Protein AF-A0A177SIT6-F1 (afdb_monomer)

Nearest PDB structures (foldseek):
  8q9t-assembly1_C  TM=5.763E-01  e=3.607E-05  Saccharomyces cerevisiae
  8bbf-assembly1_B  TM=3.627E-01  e=9.337E-07  Homo sapiens
  8qcb-assembly1_C  TM=4.957E-01  e=8.747E-05  Saccharomyces cerevisiae
  7fik-assembly1_h  TM=4.887E-01  e=5.617E-05  Xenopus laevis
  8bbg-assembly1_B  TM=3.297E-01  e=3.336E-06  Homo sapiens

Radius of gyration: 25.05 Å; Cα contacts (8 Å, |Δi|>4): 631; chains: 1; bounding box: 66×81×70 Å

Sequence (325 aa):
MKRSYIVYTTIFAVVSGLILCVLLVFSKPETLSRIQETFAKIETQSKHQAAVKQVPPKTPSAIPNPEEPLIKNVQHMLYDDSIGSYLVVTDDYRFFEISGTGERINASFQLEEGKLLLAGLDGMTLVDGETVALLTSNQILVTITRKDGVWSEEKREKVQGTTIRDSFHGLGYDTKKKEFYTINHIRALGRVEVTYFAMKEDKIKIDPDASEKKKRALKKKQKPPYLSVIKREKIEAASGMRSDAKKSFESEFRPIGLAERQGRIYTLDSEALYLYSIDRKDKTITGETASPKVYGSKGIFVQDNELFALVVTDKFSSRSFTPID

Solvent-accessible surface area (backbone atoms only — not comparable to full-atom values): 17915 Å² total; per-residue (Å²): 118,73,69,62,52,54,51,51,53,49,52,48,52,52,54,52,50,52,50,46,44,47,66,66,50,58,62,36,69,69,48,40,49,54,49,50,53,49,51,53,33,52,52,44,24,46,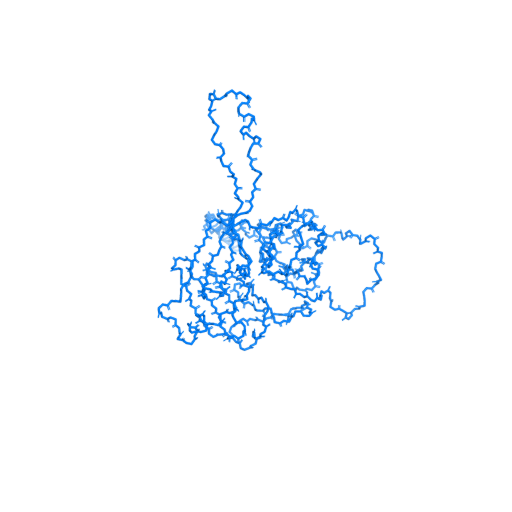58,58,66,48,82,51,81,72,76,73,66,99,56,92,72,76,83,80,66,94,82,63,67,94,42,56,40,47,56,48,66,42,50,43,81,60,43,43,28,32,41,38,28,25,76,86,45,36,40,34,37,25,37,66,81,58,81,44,79,52,41,71,44,70,62,74,96,53,95,71,77,81,52,62,76,29,20,57,31,71,70,49,96,47,32,38,41,36,35,24,67,73,47,31,40,35,37,32,36,52,55,97,65,42,67,43,78,76,48,76,44,62,45,39,92,69,56,96,66,57,38,62,20,14,29,44,61,43,74,90,79,60,32,36,37,27,39,30,46,29,69,97,70,63,42,43,27,46,37,29,32,30,78,42,67,73,84,77,87,70,64,89,85,50,53,69,72,55,50,53,54,52,58,70,68,48,62,75,73,43,45,27,61,76,48,75,43,70,49,42,73,37,92,86,38,48,69,68,50,43,48,40,58,60,75,64,63,54,70,27,22,34,29,77,55,98,91,30,41,34,33,34,22,30,85,81,30,29,40,32,40,36,40,78,87,81,32,26,32,41,52,43,81,33,39,78,82,40,48,74,33,64,31,33,29,44,55,97,92,41,53,32,26,36,54,44,38,70,36,67,49,80,78,17,46,44,75,46,107

Structure (mmCIF, N/CA/C/O backbone):
data_AF-A0A177SIT6-F1
#
_entry.id   AF-A0A177SIT6-F1
#
loop_
_atom_site.group_PDB
_atom_site.id
_atom_site.type_symbol
_atom_site.label_atom_id
_atom_site.label_alt_id
_atom_site.label_comp_id
_atom_site.label_asym_id
_atom_site.label_entity_id
_atom_site.label_seq_id
_atom_site.pdbx_PDB_ins_code
_atom_site.Cartn_x
_atom_site.Cartn_y
_atom_site.Cartn_z
_atom_site.occupancy
_atom_site.B_iso_or_equiv
_atom_site.auth_seq_id
_atom_site.auth_comp_id
_atom_site.auth_asym_id
_atom_site.auth_atom_id
_atom_site.pdbx_PDB_model_num
ATOM 1 N N . MET A 1 1 ? -16.179 58.287 -36.307 1.00 50.91 1 MET A N 1
ATOM 2 C CA . MET A 1 1 ? -17.158 57.175 -36.234 1.00 50.91 1 MET A CA 1
ATOM 3 C C . MET A 1 1 ? -16.564 55.771 -36.436 1.00 50.91 1 MET A C 1
ATOM 5 O O . MET A 1 1 ? -16.968 54.885 -35.701 1.00 50.91 1 MET A O 1
ATOM 9 N N . LYS A 1 2 ? -15.595 55.525 -37.339 1.00 52.19 2 LYS A N 1
ATOM 10 C CA . LYS A 1 2 ? -15.086 54.154 -37.610 1.00 52.19 2 LYS A CA 1
ATOM 11 C C . LYS A 1 2 ? -14.257 53.491 -36.485 1.00 52.19 2 LYS A C 1
ATOM 13 O O . LYS A 1 2 ? -14.382 52.291 -36.288 1.00 52.19 2 LYS A O 1
ATOM 18 N N . ARG A 1 3 ? -13.442 54.239 -35.726 1.00 47.53 3 ARG A N 1
ATOM 19 C CA . ARG A 1 3 ? -12.586 53.662 -34.658 1.00 47.53 3 ARG A CA 1
ATOM 20 C C . ARG A 1 3 ? -13.369 53.193 -33.428 1.00 47.53 3 ARG A C 1
ATOM 22 O O . ARG A 1 3 ? -13.090 52.120 -32.915 1.00 47.53 3 ARG A O 1
ATOM 29 N N . SER A 1 4 ? -14.369 53.955 -32.989 1.00 53.31 4 SER A N 1
ATOM 30 C CA . SER A 1 4 ? -15.181 53.598 -31.819 1.00 53.31 4 SER A CA 1
ATOM 31 C C . SER A 1 4 ? -16.018 52.341 -32.069 1.00 53.31 4 SER A C 1
ATOM 33 O O . SER A 1 4 ? -16.100 51.489 -31.197 1.00 53.31 4 SER A O 1
ATOM 35 N N . TYR A 1 5 ? -16.568 52.180 -33.277 1.00 61.28 5 TYR A N 1
ATOM 36 C CA . TYR A 1 5 ? -17.368 51.005 -33.636 1.00 61.28 5 TYR A CA 1
ATOM 37 C C . TYR A 1 5 ? -16.550 49.705 -33.583 1.00 61.28 5 TYR A C 1
ATOM 39 O O . TYR A 1 5 ? -17.001 48.738 -32.985 1.00 61.28 5 TYR A O 1
ATOM 47 N N . ILE A 1 6 ? -15.315 49.720 -34.104 1.00 58.44 6 ILE A N 1
ATOM 48 C CA . ILE A 1 6 ? -14.399 48.565 -34.064 1.00 58.44 6 ILE A CA 1
ATOM 49 C C . ILE A 1 6 ? -14.052 48.186 -32.618 1.00 58.44 6 ILE A C 1
ATOM 51 O O . ILE A 1 6 ? -14.038 47.005 -32.275 1.00 58.44 6 ILE A O 1
ATOM 55 N N . VAL A 1 7 ? -13.809 49.170 -31.748 1.00 58.59 7 VAL A N 1
ATOM 56 C CA . VAL A 1 7 ? -13.521 48.918 -30.327 1.00 58.59 7 VAL A CA 1
ATOM 57 C C . VAL A 1 7 ? -14.734 48.299 -29.626 1.00 58.59 7 VAL A C 1
ATOM 59 O O . VAL A 1 7 ? -14.587 47.288 -28.946 1.00 58.59 7 VAL A O 1
ATOM 62 N N . TYR A 1 8 ? -15.940 48.828 -29.854 1.00 64.62 8 TYR A N 1
ATOM 63 C CA . TYR A 1 8 ? -17.168 48.279 -29.271 1.00 64.62 8 TYR A CA 1
ATOM 64 C C . TYR A 1 8 ? -17.483 46.863 -29.763 1.00 64.62 8 TYR A C 1
ATOM 66 O O . TYR A 1 8 ? -17.809 46.005 -28.946 1.00 64.62 8 TYR A O 1
ATOM 74 N N . THR A 1 9 ? -17.339 46.575 -31.059 1.00 67.25 9 THR A N 1
ATOM 75 C CA . THR A 1 9 ? -17.579 45.222 -31.589 1.00 67.25 9 THR A CA 1
ATOM 76 C C . THR A 1 9 ? -16.544 44.216 -31.094 1.00 67.25 9 THR A C 1
ATOM 78 O O . THR A 1 9 ? -16.892 43.069 -30.831 1.00 67.25 9 THR A O 1
ATOM 81 N N . THR A 1 10 ? -15.289 44.638 -30.908 1.00 66.12 10 THR A N 1
ATOM 82 C CA . THR A 1 10 ? -14.228 43.766 -30.380 1.00 66.12 10 THR A CA 1
ATOM 83 C C . THR A 1 10 ? -14.451 43.472 -28.897 1.00 66.12 10 THR A C 1
ATOM 85 O O . THR A 1 10 ? -14.392 42.316 -28.490 1.00 66.12 10 THR A O 1
ATOM 88 N N . ILE A 1 11 ? -14.789 44.487 -28.093 1.00 69.81 11 ILE A N 1
ATOM 89 C CA . ILE A 1 11 ? -15.135 44.304 -26.675 1.00 69.81 11 ILE A CA 1
ATOM 90 C C . ILE A 1 11 ? -16.371 43.412 -26.542 1.00 69.81 11 ILE A C 1
ATOM 92 O O . ILE A 1 11 ? -16.360 42.475 -25.749 1.00 69.81 11 ILE A O 1
ATOM 96 N N . PHE A 1 12 ? -17.411 43.648 -27.345 1.00 75.81 12 PHE A N 1
ATOM 97 C CA . PHE A 1 12 ? -18.613 42.823 -27.317 1.00 75.81 12 PHE A CA 1
ATOM 98 C C . PHE A 1 12 ? -18.307 41.368 -27.684 1.00 75.81 12 PHE A C 1
ATOM 100 O O . PHE A 1 12 ? -18.749 40.472 -26.974 1.00 75.81 12 PHE A O 1
ATOM 107 N N . ALA A 1 13 ? -17.508 41.109 -28.723 1.00 73.19 13 ALA A N 1
ATOM 108 C CA . ALA A 1 13 ? -17.119 39.751 -29.103 1.00 73.19 13 ALA A CA 1
ATOM 109 C C . ALA A 1 13 ? -16.313 39.040 -28.002 1.00 73.19 13 ALA A C 1
ATOM 111 O O . ALA A 1 13 ? -16.583 37.877 -27.706 1.00 73.19 13 ALA A O 1
ATOM 112 N N . VAL A 1 14 ? -15.379 39.740 -27.348 1.00 74.25 14 VAL A N 1
ATOM 113 C CA . VAL A 1 14 ? -14.593 39.188 -26.232 1.00 74.25 14 VAL A CA 1
ATOM 114 C C . VAL A 1 14 ? -15.486 38.880 -25.033 1.00 74.25 14 VAL A C 1
ATOM 116 O O . VAL A 1 14 ? -15.433 37.771 -24.511 1.00 74.25 14 VAL A O 1
ATOM 119 N N . VAL A 1 15 ? -16.344 39.817 -24.622 1.00 75.56 15 VAL A N 1
ATOM 120 C CA . VAL A 1 15 ? -17.254 39.633 -23.480 1.00 75.56 15 VAL A CA 1
ATOM 121 C C . VAL A 1 15 ? -18.265 38.521 -23.762 1.00 75.56 15 VAL A C 1
ATOM 123 O O . VAL A 1 15 ? -18.466 37.651 -22.919 1.00 75.56 15 VAL A O 1
ATOM 126 N N . SER A 1 16 ? -18.842 38.488 -24.965 1.00 73.19 16 SER A N 1
ATOM 127 C CA . SER A 1 16 ? -19.762 37.426 -25.395 1.00 73.19 16 SER A CA 1
ATOM 128 C C . SER A 1 16 ? -19.074 36.064 -25.409 1.00 73.19 16 SER A C 1
ATOM 130 O O . SER A 1 16 ? -19.641 35.089 -24.926 1.00 73.19 16 SER A O 1
ATOM 132 N N . GLY A 1 17 ? -17.839 35.999 -25.918 1.00 72.25 17 GLY A N 1
ATOM 133 C CA . GLY A 1 17 ? -17.028 34.784 -25.932 1.00 72.25 17 GLY A CA 1
ATOM 134 C C . GLY A 1 17 ? -16.691 34.288 -24.526 1.00 72.25 17 GLY A C 1
ATOM 135 O O . GLY A 1 17 ? -16.786 33.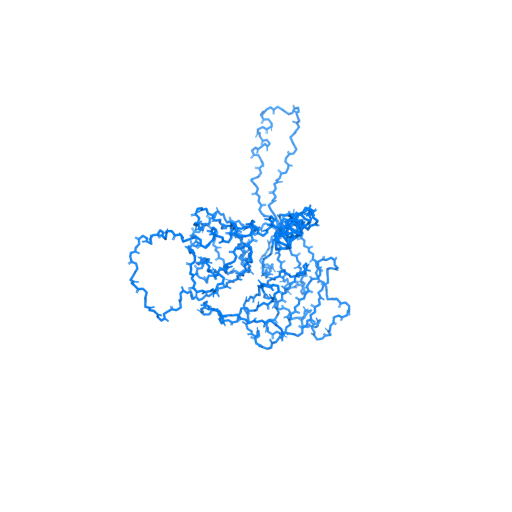093 -24.264 1.00 72.25 17 GLY A O 1
ATOM 136 N N . LEU A 1 18 ? -16.376 35.193 -23.596 1.00 76.25 18 LEU A N 1
ATOM 137 C CA . LEU A 1 18 ? -16.116 34.867 -22.190 1.00 76.25 18 LEU A CA 1
ATOM 138 C C . LEU A 1 18 ? -17.372 34.335 -21.493 1.00 76.25 18 LEU A C 1
ATOM 140 O O . LEU A 1 18 ? -17.315 33.299 -20.832 1.00 76.25 18 LEU A O 1
ATOM 144 N N . ILE A 1 19 ? -18.516 34.992 -21.701 1.00 74.44 19 ILE A N 1
ATOM 145 C CA . ILE A 1 19 ? -19.813 34.549 -21.177 1.00 74.44 19 ILE A CA 1
ATOM 146 C C . ILE A 1 19 ? -20.184 33.177 -21.751 1.00 74.44 19 ILE A C 1
ATOM 148 O O . ILE A 1 19 ? -20.579 32.293 -20.997 1.00 74.44 19 ILE A O 1
ATOM 152 N N . LEU A 1 20 ? -20.004 32.957 -23.057 1.00 73.50 20 LEU A N 1
ATOM 153 C CA . LEU A 1 20 ? -20.247 31.662 -23.700 1.00 73.50 20 LEU A CA 1
ATOM 154 C C . LEU A 1 20 ? -19.297 30.575 -23.186 1.00 73.50 20 LEU A C 1
ATOM 156 O O . LEU A 1 20 ? -19.748 29.464 -22.935 1.00 73.50 20 LEU A O 1
ATOM 160 N N . CYS A 1 21 ? -18.018 30.876 -22.955 1.00 72.44 21 CYS A N 1
ATOM 161 C CA . CYS A 1 21 ? -17.088 29.939 -22.319 1.00 72.44 21 CYS A CA 1
ATOM 162 C C . CYS A 1 21 ? -17.553 29.553 -20.909 1.00 72.44 21 CYS A C 1
ATOM 164 O O . CYS A 1 21 ? -17.596 28.369 -20.577 1.00 72.44 21 CYS A O 1
ATOM 166 N N . VAL A 1 22 ? -17.963 30.523 -20.087 1.00 72.06 22 VAL A N 1
ATOM 167 C CA . VAL A 1 22 ? -18.496 30.250 -18.743 1.00 72.06 22 VAL A CA 1
ATOM 168 C C . VAL A 1 22 ? -19.778 29.412 -18.818 1.00 72.06 22 VAL A C 1
ATOM 170 O O . VAL A 1 22 ? -19.892 28.394 -18.138 1.00 72.06 22 VAL A O 1
ATOM 173 N N . LEU A 1 23 ? -20.714 29.782 -19.694 1.00 68.12 23 LEU A N 1
ATOM 174 C CA . LEU A 1 23 ? -22.022 29.137 -19.816 1.00 68.12 23 LEU A CA 1
ATOM 175 C C . LEU A 1 23 ? -22.015 27.797 -20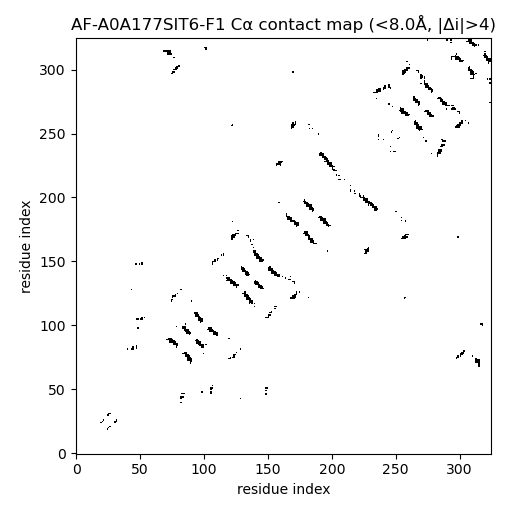.554 1.00 68.12 23 LEU A C 1
ATOM 177 O O . LEU A 1 23 ? -22.954 27.032 -20.356 1.00 68.12 23 LEU A O 1
ATOM 181 N N . LEU A 1 24 ? -21.030 27.499 -21.403 1.00 70.88 24 LEU A N 1
ATOM 182 C CA . LEU A 1 24 ? -20.998 26.262 -22.199 1.00 70.88 24 LEU A CA 1
ATOM 183 C C . LEU A 1 24 ? -19.899 25.289 -21.775 1.00 70.88 24 LEU A C 1
ATOM 185 O O . LEU A 1 24 ? -20.028 24.089 -22.019 1.00 70.88 24 LEU A O 1
ATOM 189 N N . VAL A 1 25 ? -18.814 25.777 -21.172 1.00 68.19 25 VAL A N 1
ATOM 190 C CA . VAL A 1 25 ? -17.671 24.943 -20.775 1.00 68.19 25 VAL A CA 1
ATOM 191 C C . VAL A 1 25 ? -17.653 24.762 -19.264 1.00 68.19 25 VAL A C 1
ATOM 193 O O . VAL A 1 25 ? -17.649 23.624 -18.794 1.00 68.19 25 VAL A O 1
ATOM 196 N N . PHE A 1 26 ? -17.710 25.860 -18.509 1.00 67.00 26 PHE A N 1
ATOM 197 C CA . PHE A 1 26 ? -17.616 25.843 -17.045 1.00 67.00 26 PHE A CA 1
ATOM 198 C C . PHE A 1 26 ? -18.935 25.530 -16.332 1.00 67.00 26 PHE A C 1
ATOM 200 O O . PHE A 1 26 ? -18.914 25.244 -15.146 1.00 67.00 26 PHE A O 1
ATOM 207 N N . SER A 1 27 ? -20.071 25.546 -17.028 1.00 71.12 27 SER A N 1
ATOM 208 C CA . SER A 1 27 ? -21.374 25.132 -16.486 1.00 71.12 27 SER A CA 1
ATOM 209 C C . SER A 1 27 ? -21.613 23.621 -16.565 1.00 71.12 27 SER A C 1
ATOM 211 O O . SER A 1 27 ? -22.530 23.104 -15.924 1.00 71.12 27 SER A O 1
ATOM 213 N N . LYS A 1 28 ? -20.816 22.900 -17.370 1.00 81.50 28 LYS A N 1
ATOM 214 C CA . LYS A 1 28 ? -20.956 21.451 -17.518 1.00 81.50 28 LYS A CA 1
ATOM 215 C C . LYS A 1 28 ? -20.659 20.787 -16.168 1.00 81.50 28 LYS A C 1
ATOM 217 O O . LYS A 1 28 ? -19.586 21.041 -15.617 1.00 81.50 28 LYS A O 1
ATOM 222 N N . PRO A 1 29 ? -21.543 19.905 -15.663 1.00 79.94 29 PRO A N 1
ATOM 223 C CA . PRO A 1 29 ? -21.356 19.248 -14.368 1.00 79.94 29 PRO A CA 1
ATOM 224 C C . PRO A 1 29 ? -20.004 18.535 -14.241 1.00 79.94 29 PRO A C 1
ATOM 226 O O . PRO A 1 29 ? -19.352 18.615 -13.206 1.00 79.94 29 PRO A O 1
ATOM 229 N N . GLU A 1 30 ? -19.542 17.903 -15.321 1.00 80.25 30 GLU A N 1
ATOM 230 C CA . GLU A 1 30 ? -18.242 17.226 -15.373 1.00 80.25 30 GLU A CA 1
ATOM 231 C C . GLU A 1 30 ? -17.063 18.200 -15.245 1.00 80.25 30 GLU A C 1
ATOM 233 O O . GLU A 1 30 ? -16.112 17.928 -14.514 1.00 80.25 30 GLU A O 1
ATOM 238 N N . THR A 1 31 ? -17.123 19.351 -15.922 1.00 74.25 31 THR A N 1
ATOM 239 C CA . THR A 1 31 ? -16.089 20.390 -15.817 1.00 74.25 31 THR A CA 1
ATOM 240 C C . THR A 1 31 ? -16.041 20.965 -14.407 1.00 74.25 31 THR A C 1
ATOM 242 O O . THR A 1 31 ? -14.958 21.139 -13.855 1.00 74.25 31 THR A O 1
ATOM 245 N N . LEU A 1 32 ? -17.207 21.220 -13.804 1.00 77.31 32 LEU A N 1
ATOM 246 C CA . LEU A 1 32 ? -17.306 21.700 -12.425 1.00 77.31 32 LEU A CA 1
ATOM 247 C C . LEU A 1 32 ? -16.722 20.695 -11.433 1.00 77.31 32 LEU A C 1
ATOM 249 O O . LEU A 1 32 ? -15.931 21.098 -10.585 1.00 77.31 32 LEU A O 1
ATOM 253 N N . SER A 1 33 ? -17.048 19.405 -11.577 1.00 77.75 33 SER A N 1
ATOM 254 C CA . SER A 1 33 ? -16.483 18.336 -10.741 1.00 77.75 33 SER A CA 1
ATOM 255 C C . SER A 1 33 ? -14.958 18.328 -10.817 1.00 77.75 33 SER A C 1
ATOM 257 O O . SER A 1 33 ? -14.289 18.386 -9.791 1.00 77.75 33 SER A O 1
ATOM 259 N N . ARG A 1 34 ? -14.391 18.370 -12.031 1.00 78.12 34 ARG A N 1
ATOM 260 C CA . ARG A 1 34 ? -12.931 18.393 -12.230 1.00 78.12 34 ARG A CA 1
ATOM 261 C C . ARG A 1 34 ? -12.268 19.620 -11.609 1.00 78.12 34 ARG A C 1
ATOM 263 O O . ARG A 1 34 ? -11.179 19.518 -11.050 1.00 78.12 34 ARG A O 1
ATOM 270 N N . ILE A 1 35 ? -12.903 20.786 -11.706 1.00 78.88 35 ILE A N 1
ATOM 271 C CA . ILE A 1 35 ? -12.390 22.019 -11.099 1.00 78.88 35 ILE A CA 1
ATOM 272 C C . ILE A 1 35 ? -12.424 21.921 -9.573 1.00 78.88 35 ILE A C 1
ATOM 274 O O . ILE A 1 35 ? -11.435 22.257 -8.9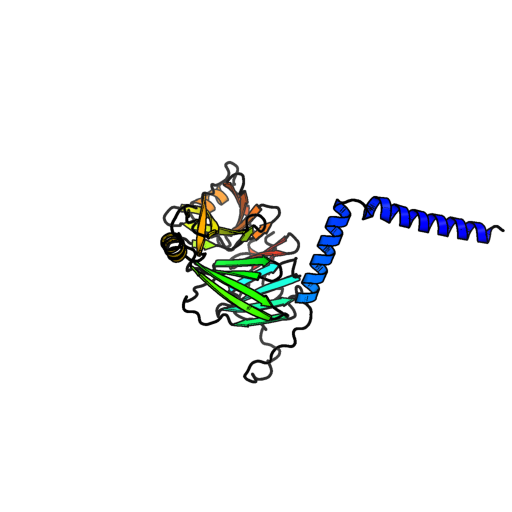28 1.00 78.88 35 ILE A O 1
ATOM 278 N N . GLN A 1 36 ? -13.522 21.430 -8.996 1.00 80.38 36 GLN A N 1
ATOM 279 C CA . GLN A 1 36 ? -13.641 21.218 -7.552 1.00 80.38 36 GLN A CA 1
ATOM 280 C C . GLN A 1 36 ? -12.598 20.221 -7.039 1.00 80.38 36 GLN A C 1
ATOM 282 O O . GLN A 1 36 ? -11.920 20.509 -6.057 1.00 80.38 36 GLN A O 1
ATOM 287 N N . GLU A 1 37 ? -12.409 19.100 -7.737 1.00 80.44 37 GLU A N 1
ATOM 288 C CA . GLU A 1 37 ? -11.355 18.121 -7.446 1.00 80.44 37 GLU A CA 1
ATOM 289 C C . GLU A 1 37 ? -9.961 18.758 -7.509 1.00 80.44 37 GLU A C 1
ATOM 291 O O . GLU A 1 37 ? -9.133 18.536 -6.626 1.00 80.44 37 GLU A O 1
ATOM 296 N N . THR A 1 38 ? -9.711 19.605 -8.511 1.00 81.12 38 THR A N 1
ATOM 297 C CA . THR A 1 38 ? -8.434 20.316 -8.660 1.00 81.12 38 THR A CA 1
ATOM 298 C C . THR A 1 38 ? -8.195 21.290 -7.506 1.00 81.12 38 THR A C 1
ATOM 300 O O . THR A 1 38 ? -7.104 21.305 -6.943 1.00 81.12 38 THR A O 1
ATOM 303 N N . PHE A 1 39 ? -9.195 22.083 -7.109 1.00 81.38 39 PHE A N 1
ATOM 304 C CA . PHE A 1 39 ? -9.060 22.998 -5.971 1.00 81.38 39 PHE A CA 1
ATOM 305 C C . PHE A 1 39 ? -8.892 22.258 -4.645 1.00 81.38 39 PHE A C 1
ATOM 307 O O . PHE A 1 39 ? -8.043 22.655 -3.851 1.00 81.38 39 PHE A O 1
ATOM 314 N N . ALA A 1 40 ? -9.627 21.164 -4.427 1.00 79.19 40 ALA A N 1
ATOM 315 C CA . ALA A 1 40 ? -9.445 20.315 -3.253 1.00 79.19 40 ALA A CA 1
ATOM 316 C C . ALA A 1 40 ? -8.019 19.745 -3.202 1.00 79.19 40 ALA A C 1
ATOM 318 O O . ALA A 1 40 ? -7.376 19.779 -2.155 1.00 79.19 40 ALA A O 1
ATOM 319 N N . LYS A 1 41 ? -7.483 19.302 -4.348 1.00 81.31 41 LYS A N 1
ATOM 320 C CA . LYS A 1 41 ? -6.088 18.861 -4.472 1.00 81.31 41 LYS A CA 1
ATOM 321 C C . LYS A 1 41 ? -5.106 19.987 -4.133 1.00 81.31 41 LYS A C 1
ATOM 323 O O . LYS A 1 41 ? -4.207 19.774 -3.329 1.00 81.31 41 LYS A O 1
ATOM 328 N N . ILE A 1 42 ? -5.290 21.187 -4.689 1.00 78.44 42 ILE A N 1
ATOM 329 C CA . ILE A 1 42 ? -4.431 22.352 -4.404 1.00 78.44 42 ILE A CA 1
ATOM 330 C C . ILE A 1 42 ? -4.468 22.712 -2.917 1.00 78.44 42 ILE A C 1
ATOM 332 O O . ILE A 1 42 ? -3.424 23.001 -2.334 1.00 78.44 42 ILE A O 1
ATOM 336 N N . GLU A 1 43 ? -5.646 22.702 -2.294 1.00 82.06 43 GLU A N 1
ATOM 337 C CA . GLU A 1 43 ? -5.799 23.005 -0.872 1.00 82.06 43 GLU A CA 1
ATOM 338 C C . GLU A 1 43 ? -5.051 21.983 -0.010 1.00 82.06 43 GLU A C 1
ATOM 340 O O . GLU A 1 43 ? -4.272 22.370 0.865 1.00 82.06 43 GLU A O 1
ATOM 345 N N . THR A 1 44 ? -5.230 20.690 -0.290 1.00 80.88 44 THR A N 1
ATOM 346 C CA . THR A 1 44 ? -4.509 19.607 0.387 1.00 80.88 44 THR A CA 1
ATOM 347 C C . THR A 1 44 ? -3.003 19.771 0.207 1.00 80.88 44 THR A C 1
ATOM 349 O O . THR A 1 44 ? -2.286 19.924 1.191 1.00 80.88 44 THR A O 1
ATOM 352 N N . GLN A 1 45 ? -2.504 19.868 -1.026 1.00 84.06 45 GLN A N 1
ATOM 353 C CA . GLN A 1 45 ? -1.074 20.068 -1.281 1.00 84.06 45 GLN A CA 1
ATOM 354 C C . GLN A 1 45 ? -0.529 21.316 -0.572 1.00 84.06 45 GLN A C 1
ATOM 356 O O . GLN A 1 45 ? 0.549 21.276 0.018 1.00 84.06 45 GLN A O 1
ATOM 361 N N . SER A 1 46 ? -1.293 22.411 -0.543 1.00 79.50 46 SER A N 1
ATOM 362 C CA . SER A 1 46 ? -0.902 23.636 0.160 1.00 79.50 46 SER A CA 1
ATOM 363 C C . SER A 1 46 ? -0.757 23.412 1.665 1.00 79.50 46 SER A C 1
ATOM 365 O O . SER A 1 46 ? 0.210 23.889 2.255 1.00 79.50 46 SER A O 1
ATOM 367 N N . LYS A 1 47 ? -1.657 22.648 2.300 1.00 81.75 47 LYS A N 1
ATOM 368 C CA . LYS A 1 47 ? -1.547 22.282 3.726 1.00 81.75 47 LYS A CA 1
ATOM 369 C C . LYS A 1 47 ? -0.304 21.445 4.014 1.00 81.75 47 LYS A C 1
ATOM 371 O O . LYS A 1 47 ? 0.279 21.590 5.087 1.00 81.75 47 LYS A O 1
ATOM 376 N N . HIS A 1 48 ? 0.084 20.578 3.085 1.00 81.69 48 HIS A N 1
ATOM 377 C CA . HIS A 1 48 ? 1.263 19.713 3.181 1.00 81.69 48 HIS A CA 1
ATOM 378 C C . HIS A 1 48 ? 2.575 20.463 2.924 1.00 81.69 48 HIS A C 1
ATOM 380 O O . HIS A 1 48 ? 3.598 20.188 3.549 1.00 81.69 48 HIS A O 1
ATOM 386 N N . GLN A 1 49 ? 2.533 21.472 2.057 1.00 71.38 49 GLN A N 1
ATOM 387 C CA . GLN A 1 49 ? 3.681 22.313 1.736 1.00 71.38 49 GLN A CA 1
ATOM 388 C C . GLN A 1 49 ? 3.862 23.501 2.685 1.00 71.38 49 GLN A C 1
ATOM 390 O O . GLN A 1 49 ? 4.968 24.058 2.729 1.00 71.38 49 GLN A O 1
ATOM 395 N N . ALA A 1 50 ? 2.816 23.894 3.421 1.00 63.09 50 ALA A N 1
ATOM 396 C CA . ALA A 1 50 ? 2.880 24.953 4.416 1.00 63.09 50 ALA A CA 1
ATOM 397 C C . ALA A 1 50 ? 3.950 24.603 5.451 1.00 63.09 50 ALA A C 1
ATOM 399 O O . ALA A 1 50 ? 3.923 23.527 6.046 1.00 63.09 50 ALA A O 1
ATOM 400 N N . ALA A 1 51 ? 4.916 25.504 5.634 1.00 50.59 51 ALA A N 1
ATOM 401 C CA . ALA A 1 51 ? 6.030 25.280 6.539 1.00 50.59 51 ALA A CA 1
ATOM 402 C C . ALA A 1 51 ? 5.502 25.001 7.952 1.00 50.59 51 ALA A C 1
ATOM 404 O O . ALA A 1 51 ? 4.984 25.894 8.627 1.00 50.59 51 ALA A O 1
ATOM 405 N N . VAL A 1 52 ? 5.648 23.758 8.405 1.00 49.84 52 VAL A N 1
ATOM 406 C CA . VAL A 1 52 ? 5.455 23.423 9.809 1.00 49.84 52 VAL A CA 1
ATOM 407 C C . VAL A 1 52 ? 6.534 24.185 10.570 1.00 49.84 52 VAL A C 1
ATOM 409 O O . VAL A 1 52 ? 7.725 24.055 10.274 1.00 49.84 52 VAL A O 1
ATOM 412 N N . LYS A 1 53 ? 6.130 25.000 11.551 1.00 45.25 53 LYS A N 1
ATOM 413 C CA . LYS A 1 53 ? 7.038 25.428 12.619 1.00 45.25 53 LYS A CA 1
ATOM 414 C C . LYS A 1 53 ? 7.523 24.143 13.273 1.00 45.25 53 LYS A C 1
ATOM 416 O O . LYS A 1 53 ? 6.792 23.570 14.076 1.00 45.25 53 LYS A O 1
ATOM 421 N N . GLN A 1 54 ? 8.688 23.649 12.859 1.00 44.09 54 GLN A N 1
ATOM 422 C CA . GLN A 1 54 ? 9.285 22.454 13.436 1.00 44.09 54 GLN A CA 1
ATOM 423 C C . GLN A 1 54 ? 9.256 22.627 14.952 1.00 44.09 54 GLN A C 1
ATOM 425 O O . GLN A 1 54 ? 9.809 23.597 15.472 1.00 44.09 54 GLN A O 1
ATOM 430 N N . VAL A 1 55 ? 8.558 21.737 15.661 1.00 43.22 55 VAL A N 1
ATOM 431 C CA . VAL A 1 55 ? 8.730 21.648 17.108 1.00 43.22 55 VAL A CA 1
ATOM 432 C C . VAL A 1 55 ? 10.179 21.208 17.276 1.00 43.22 55 VAL A C 1
ATOM 434 O O . VAL A 1 55 ? 10.517 20.120 16.802 1.00 43.22 55 VAL A O 1
ATOM 437 N N . PRO A 1 56 ? 11.062 22.054 17.836 1.00 37.31 56 PRO A N 1
ATOM 438 C CA . PRO A 1 56 ? 12.461 21.697 17.933 1.00 37.31 56 PRO A CA 1
ATOM 439 C C . PRO A 1 56 ? 12.567 20.391 18.728 1.00 37.31 56 PRO A C 1
ATOM 441 O O . PRO A 1 56 ? 11.811 20.201 19.692 1.00 37.31 56 PRO A O 1
ATOM 444 N N . PRO A 1 57 ? 13.467 19.474 18.338 1.00 40.06 57 PRO A N 1
ATOM 445 C CA . PRO A 1 57 ? 13.723 18.289 19.138 1.00 40.06 57 PRO A CA 1
ATOM 446 C C . PRO A 1 57 ? 14.018 18.724 20.579 1.00 40.06 57 PRO A C 1
ATOM 448 O O . PRO A 1 57 ? 14.693 19.728 20.809 1.00 40.06 57 PRO A O 1
ATOM 451 N N . LYS A 1 58 ? 13.529 17.969 21.572 1.00 41.19 58 LYS A N 1
ATOM 452 C CA . LYS A 1 58 ? 13.750 18.248 23.010 1.00 41.19 58 LYS A CA 1
ATOM 453 C C . LYS A 1 58 ? 15.231 18.191 23.431 1.00 41.19 58 LYS A C 1
ATOM 455 O O . LYS A 1 58 ? 15.544 18.330 24.608 1.00 41.19 58 LYS A O 1
ATOM 460 N N . THR A 1 59 ? 16.144 17.998 22.487 1.00 37.53 59 THR A N 1
ATOM 461 C CA . THR A 1 59 ? 17.586 17.947 22.689 1.00 37.53 59 THR A CA 1
ATOM 462 C C . THR A 1 59 ? 18.246 18.664 21.510 1.00 37.53 59 THR A C 1
ATOM 464 O O . THR A 1 59 ? 17.918 18.341 20.366 1.00 37.53 59 THR A O 1
ATOM 467 N N . PRO A 1 60 ? 19.153 19.633 21.737 1.00 36.84 60 PRO A N 1
ATOM 468 C CA . PRO A 1 60 ? 19.883 20.259 20.646 1.00 36.84 60 PRO A CA 1
ATOM 469 C C . PRO A 1 60 ? 20.836 19.217 20.057 1.00 36.84 60 PRO A C 1
ATOM 471 O O . PRO A 1 60 ? 21.867 18.903 20.647 1.00 36.84 60 PRO A O 1
ATOM 474 N N . SER A 1 61 ? 20.463 18.632 18.919 1.00 39.66 61 SER A N 1
ATOM 475 C CA . SER A 1 61 ? 21.400 17.842 18.127 1.00 39.66 61 SER A CA 1
ATOM 476 C C . SER A 1 61 ? 22.282 18.802 17.336 1.00 39.66 61 SER A C 1
ATOM 478 O O . SER A 1 61 ? 21.803 19.818 16.827 1.00 39.66 61 SER A O 1
ATOM 480 N N . ALA A 1 62 ? 23.580 18.510 17.314 1.00 40.69 62 ALA A N 1
ATOM 481 C CA . ALA A 1 62 ? 24.594 19.299 16.637 1.00 40.69 62 ALA A CA 1
ATOM 482 C C . ALA A 1 62 ? 24.214 19.566 15.170 1.00 40.69 62 ALA A C 1
ATOM 484 O O . ALA A 1 62 ? 23.545 18.762 14.524 1.00 40.69 62 ALA A O 1
ATOM 485 N N . ILE A 1 63 ? 24.646 20.725 14.675 1.00 39.84 63 ILE A N 1
ATOM 486 C CA . ILE A 1 63 ? 24.442 21.211 13.307 1.00 39.84 63 ILE A CA 1
ATOM 487 C C . ILE A 1 63 ? 24.724 20.070 12.306 1.00 39.84 63 ILE A C 1
ATOM 489 O O . ILE A 1 63 ? 25.820 19.505 12.365 1.00 39.84 63 ILE A O 1
ATOM 493 N N . PRO A 1 64 ? 23.792 19.714 11.399 1.00 42.47 64 PRO A N 1
ATOM 494 C CA . PRO A 1 64 ? 24.035 18.650 10.435 1.00 42.47 64 PRO A CA 1
ATOM 495 C C . PRO A 1 64 ? 25.181 19.032 9.496 1.00 42.47 64 PRO A C 1
ATOM 497 O O . PRO A 1 64 ? 25.189 20.114 8.908 1.00 42.47 64 PRO A O 1
ATOM 500 N N . ASN A 1 65 ? 26.140 18.123 9.354 1.00 38.91 65 ASN A N 1
ATOM 501 C CA . ASN A 1 65 ? 27.190 18.178 8.346 1.00 38.91 65 ASN A CA 1
ATOM 502 C C . ASN A 1 65 ? 26.536 18.123 6.940 1.00 38.91 65 ASN A C 1
ATOM 504 O O . ASN A 1 65 ? 25.742 17.210 6.702 1.00 38.91 65 ASN A O 1
ATOM 508 N N . PRO A 1 66 ? 26.822 19.052 6.006 1.00 46.25 66 PRO A N 1
ATOM 509 C CA . PRO A 1 66 ? 26.097 19.185 4.731 1.00 46.25 66 PRO A CA 1
ATOM 510 C C . PRO A 1 66 ? 26.300 18.047 3.706 1.00 46.25 66 PRO A C 1
ATOM 512 O O . PRO A 1 66 ? 25.754 18.126 2.609 1.00 46.25 66 PRO A O 1
ATOM 515 N N . GLU A 1 67 ? 27.044 16.987 4.037 1.00 48.12 67 GLU A N 1
ATOM 516 C CA . GLU A 1 67 ? 27.319 15.850 3.139 1.00 48.12 67 GLU A CA 1
ATOM 517 C C . GLU A 1 67 ? 26.579 14.550 3.507 1.00 48.12 67 GLU A C 1
ATOM 519 O O . GLU A 1 67 ? 26.625 13.580 2.746 1.00 48.12 67 GLU A O 1
ATOM 524 N N . GLU A 1 68 ? 25.869 14.491 4.639 1.00 47.25 68 GLU A N 1
ATOM 525 C CA . GLU A 1 68 ? 25.107 13.290 4.994 1.00 47.25 68 GLU A CA 1
ATOM 526 C C . GLU A 1 68 ? 23.714 13.282 4.349 1.00 47.25 68 GLU A C 1
ATOM 528 O O . GLU A 1 68 ? 23.002 14.287 4.405 1.00 47.25 68 GLU A O 1
ATOM 533 N N . PRO A 1 69 ? 23.272 12.151 3.759 1.00 56.03 69 PRO A N 1
ATOM 534 C CA . PRO A 1 69 ? 21.914 12.056 3.247 1.00 56.03 69 PRO A CA 1
ATOM 535 C C . PRO A 1 69 ? 20.916 12.263 4.388 1.00 56.03 69 PRO A C 1
ATOM 537 O O . PRO A 1 69 ? 21.008 11.612 5.429 1.00 56.03 69 PRO A O 1
ATOM 540 N N . LEU A 1 70 ? 19.946 13.150 4.151 1.00 68.25 70 LEU A N 1
ATOM 541 C CA . LEU A 1 70 ? 18.900 13.542 5.103 1.00 68.25 70 LEU A CA 1
ATOM 542 C C . LEU A 1 70 ? 18.113 12.346 5.664 1.00 68.25 70 LEU A C 1
ATOM 544 O O . LEU A 1 70 ? 17.601 12.417 6.779 1.00 68.25 70 LEU A O 1
ATOM 548 N N . ILE A 1 71 ? 18.013 11.257 4.895 1.00 83.06 71 ILE A N 1
ATOM 549 C CA . ILE A 1 71 ? 17.310 10.026 5.264 1.00 83.06 71 ILE A CA 1
ATOM 550 C C . ILE A 1 71 ? 18.141 8.837 4.784 1.00 83.06 71 ILE A C 1
ATOM 552 O O . ILE A 1 71 ? 18.496 8.757 3.603 1.00 83.06 71 ILE A O 1
ATOM 556 N N . LYS A 1 72 ? 18.433 7.918 5.706 1.00 85.88 72 LYS A N 1
ATOM 557 C CA . LYS A 1 72 ? 19.208 6.690 5.488 1.00 85.88 72 LYS A CA 1
ATOM 558 C C . LYS A 1 72 ? 18.313 5.469 5.692 1.00 85.88 72 LYS A C 1
ATOM 560 O O . LYS A 1 72 ? 17.319 5.569 6.401 1.00 85.88 72 LYS A O 1
ATOM 565 N N . ASN A 1 73 ? 18.685 4.342 5.093 1.00 88.19 73 ASN A N 1
ATOM 566 C CA . ASN A 1 73 ? 18.042 3.037 5.288 1.00 88.19 73 ASN A CA 1
ATOM 567 C C . ASN A 1 73 ? 16.522 3.041 5.039 1.00 88.19 73 ASN A C 1
ATOM 569 O O . ASN A 1 73 ? 15.720 2.661 5.892 1.00 88.19 73 ASN A O 1
ATOM 573 N N . VAL A 1 74 ? 16.114 3.485 3.853 1.00 89.25 74 VAL A N 1
ATOM 574 C CA . VAL A 1 74 ? 14.715 3.467 3.421 1.00 89.25 74 VAL A CA 1
ATOM 575 C C . VAL A 1 74 ? 14.214 2.026 3.347 1.00 89.25 74 VAL A C 1
ATOM 577 O O . VAL A 1 74 ? 14.735 1.216 2.586 1.00 89.25 74 VAL A O 1
ATOM 580 N N . GLN A 1 75 ? 13.162 1.719 4.097 1.00 89.88 75 GLN A N 1
ATOM 581 C CA . GLN A 1 75 ? 12.505 0.419 4.049 1.00 89.88 75 GLN A CA 1
ATOM 582 C C . GLN A 1 75 ? 11.317 0.426 3.089 1.00 89.88 75 GLN A C 1
ATOM 584 O O . GLN A 1 75 ? 11.172 -0.489 2.282 1.00 89.88 75 GLN A O 1
ATOM 589 N N . HIS A 1 76 ? 10.475 1.459 3.163 1.00 90.75 76 HIS A N 1
ATOM 590 C CA . HIS A 1 76 ? 9.320 1.606 2.286 1.00 90.75 76 HIS A CA 1
ATOM 591 C C . HIS A 1 76 ? 9.154 3.057 1.849 1.00 90.75 76 HIS A C 1
ATOM 593 O O . HIS A 1 76 ? 9.432 3.994 2.597 1.00 90.75 76 HIS A O 1
ATOM 599 N N . MET A 1 77 ? 8.655 3.230 0.631 1.00 91.19 77 MET A N 1
ATOM 600 C CA . MET A 1 77 ? 8.343 4.530 0.059 1.00 91.19 77 MET A CA 1
ATOM 601 C C . MET A 1 77 ? 7.027 4.471 -0.709 1.00 91.19 77 MET A C 1
ATOM 603 O O . MET A 1 77 ? 6.675 3.431 -1.263 1.00 91.19 77 MET A O 1
ATOM 607 N N . LEU A 1 78 ? 6.311 5.586 -0.718 1.00 91.56 78 LEU A N 1
ATOM 608 C CA . LEU A 1 78 ? 5.135 5.842 -1.536 1.00 91.56 78 LEU A CA 1
ATOM 609 C C . LEU A 1 78 ? 5.245 7.277 -2.053 1.00 91.56 78 LEU A C 1
ATOM 611 O O . LEU A 1 78 ? 5.711 8.153 -1.328 1.00 91.56 78 LEU A O 1
ATOM 615 N N . TYR A 1 79 ? 4.793 7.522 -3.275 1.00 91.56 79 TYR A N 1
ATOM 616 C CA . TYR A 1 79 ? 4.443 8.862 -3.724 1.00 91.56 79 TYR A CA 1
ATOM 617 C C . TYR A 1 79 ? 2.926 8.939 -3.852 1.00 91.56 79 TYR A C 1
ATOM 619 O O . TYR A 1 79 ? 2.307 7.983 -4.322 1.00 91.56 79 TYR A O 1
ATOM 627 N N . ASP A 1 80 ? 2.332 10.047 -3.419 1.00 90.31 80 ASP A N 1
ATOM 628 C CA . ASP A 1 80 ? 0.901 10.265 -3.587 1.00 90.31 80 ASP A CA 1
ATOM 629 C C . ASP A 1 80 ? 0.624 11.649 -4.183 1.00 90.31 80 ASP A C 1
ATOM 631 O O . ASP A 1 80 ? 0.928 12.693 -3.594 1.00 90.31 80 ASP A O 1
ATOM 635 N N . ASP A 1 81 ? 0.016 11.638 -5.370 1.00 85.81 81 ASP A N 1
ATOM 636 C CA . ASP A 1 81 ? -0.326 12.832 -6.137 1.00 85.81 81 ASP A CA 1
ATOM 637 C C . ASP A 1 81 ? -1.240 13.787 -5.362 1.00 85.81 81 ASP A C 1
ATOM 639 O O . ASP A 1 81 ? -1.162 15.003 -5.554 1.00 85.81 81 ASP A O 1
ATOM 643 N N . SER A 1 82 ? -2.135 13.269 -4.513 1.00 85.25 82 SER A N 1
ATOM 644 C CA . SER A 1 82 ? -3.153 14.071 -3.824 1.00 85.25 82 SER A CA 1
ATOM 645 C C . SER A 1 82 ? -2.551 15.023 -2.792 1.00 85.25 82 SER A C 1
ATOM 647 O O . SER A 1 82 ? -3.038 16.144 -2.644 1.00 85.25 82 SER A O 1
ATOM 649 N N . ILE A 1 83 ? -1.453 14.614 -2.152 1.00 89.12 83 ILE A N 1
ATOM 650 C CA . ILE A 1 83 ? -0.684 15.433 -1.205 1.00 89.12 83 ILE A CA 1
ATOM 651 C C . ILE A 1 83 ? 0.587 16.017 -1.836 1.00 89.12 83 ILE A C 1
ATOM 653 O O . ILE A 1 83 ? 1.138 16.984 -1.313 1.00 89.12 83 ILE A O 1
ATOM 657 N N . GLY A 1 84 ? 1.021 15.494 -2.990 1.00 88.19 84 GLY A N 1
ATOM 658 C CA . GLY A 1 84 ? 2.189 15.984 -3.728 1.00 88.19 84 GLY A CA 1
ATOM 659 C C . GLY A 1 84 ? 3.503 15.775 -2.971 1.00 88.19 84 GLY A C 1
ATOM 660 O O . GLY A 1 84 ? 4.403 16.616 -3.050 1.00 88.19 84 GLY A O 1
ATOM 661 N N . SER A 1 85 ? 3.591 14.678 -2.219 1.00 90.94 85 SER A N 1
ATOM 662 C CA . SER A 1 85 ? 4.690 14.369 -1.303 1.00 90.94 85 SER A CA 1
ATOM 663 C C . SER A 1 85 ? 5.088 12.897 -1.413 1.00 90.94 85 SER A C 1
ATOM 665 O O . SER A 1 85 ? 4.251 12.032 -1.680 1.00 90.94 85 SER A O 1
ATOM 667 N N . TYR A 1 86 ? 6.363 12.609 -1.145 1.00 92.06 86 TYR A N 1
ATOM 668 C CA . TYR A 1 86 ? 6.797 11.252 -0.830 1.00 92.06 86 TYR A CA 1
ATOM 669 C C . TYR A 1 86 ? 6.567 10.980 0.648 1.00 92.06 86 TYR A C 1
ATOM 671 O O . TYR A 1 86 ? 6.881 11.804 1.509 1.00 92.06 86 TYR A O 1
ATOM 679 N N . LEU A 1 87 ? 6.073 9.787 0.932 1.00 94.31 87 LEU A N 1
ATOM 680 C CA . LEU A 1 87 ? 6.028 9.219 2.263 1.00 94.31 87 LEU A CA 1
ATOM 681 C C . LEU A 1 87 ? 7.111 8.157 2.342 1.00 94.31 87 LEU A C 1
ATOM 683 O O . LEU A 1 87 ? 7.186 7.277 1.483 1.00 94.31 87 LEU A O 1
ATOM 687 N N . VAL A 1 88 ? 7.968 8.259 3.349 1.00 93.56 88 VAL A N 1
ATOM 688 C CA . VAL A 1 88 ? 9.137 7.394 3.499 1.00 93.56 88 VAL A CA 1
ATOM 689 C C . VAL A 1 88 ? 9.178 6.861 4.917 1.00 93.56 88 VAL A C 1
ATOM 691 O O . VAL A 1 88 ? 9.029 7.619 5.873 1.00 93.56 88 VAL A O 1
ATOM 694 N N . VAL A 1 89 ? 9.410 5.558 5.045 1.00 93.81 89 VAL A N 1
ATOM 695 C CA . VAL A 1 89 ? 9.688 4.920 6.329 1.00 93.81 89 VAL A CA 1
ATOM 696 C C . VAL A 1 89 ? 11.028 4.213 6.260 1.00 93.81 89 VAL A C 1
ATOM 698 O O . VAL A 1 89 ? 11.315 3.490 5.302 1.00 93.81 89 VAL A O 1
ATOM 701 N N . THR A 1 90 ? 11.852 4.452 7.269 1.00 92.44 90 THR A N 1
ATOM 702 C CA . THR A 1 90 ? 13.170 3.838 7.436 1.00 92.44 90 THR A CA 1
ATOM 703 C C . THR A 1 90 ? 13.089 2.541 8.238 1.00 92.44 90 THR A C 1
ATOM 705 O O . THR A 1 90 ? 12.076 2.246 8.873 1.00 92.44 90 THR A O 1
ATOM 708 N N . ASP A 1 91 ? 14.157 1.750 8.201 1.00 89.25 91 ASP A N 1
ATOM 709 C CA . ASP A 1 91 ? 14.271 0.479 8.927 1.00 89.25 91 ASP A CA 1
ATOM 710 C C . ASP A 1 91 ? 14.150 0.612 10.457 1.00 89.25 91 ASP A C 1
ATOM 712 O O . ASP A 1 91 ? 13.688 -0.315 11.122 1.00 89.25 91 ASP A O 1
ATOM 716 N N . ASP A 1 92 ? 14.507 1.774 11.006 1.00 88.69 92 ASP A N 1
ATOM 717 C CA . ASP A 1 92 ? 14.328 2.151 12.410 1.00 88.69 92 ASP A CA 1
ATOM 718 C C . ASP A 1 92 ? 12.939 2.743 12.717 1.00 88.69 92 ASP A C 1
ATOM 720 O O . ASP A 1 92 ? 12.730 3.290 13.799 1.00 88.69 92 ASP A O 1
ATOM 724 N N . TYR A 1 93 ? 11.971 2.615 11.803 1.00 91.25 93 TYR A N 1
ATOM 725 C CA . TYR A 1 93 ? 10.586 3.083 11.950 1.00 91.25 93 TYR A CA 1
ATOM 726 C C . TYR A 1 93 ? 10.427 4.602 12.088 1.00 91.25 93 TYR A C 1
ATOM 728 O O . TYR A 1 93 ? 9.463 5.087 12.695 1.00 91.25 93 TYR A O 1
ATOM 736 N N . ARG A 1 94 ? 11.341 5.380 11.507 1.00 92.19 94 ARG A N 1
ATOM 737 C CA . ARG A 1 94 ? 11.139 6.819 11.364 1.00 92.19 94 ARG A CA 1
ATOM 738 C C . ARG A 1 94 ? 10.329 7.112 10.110 1.00 92.19 94 ARG A C 1
ATOM 740 O O . ARG A 1 94 ? 10.673 6.686 9.011 1.00 92.19 94 ARG A O 1
ATOM 747 N N . PHE A 1 95 ? 9.246 7.855 10.288 1.00 93.25 95 PHE A N 1
ATOM 748 C CA . PHE A 1 95 ? 8.381 8.304 9.210 1.00 93.25 95 PHE A CA 1
ATOM 749 C C . PHE A 1 95 ? 8.777 9.710 8.768 1.00 93.25 95 PHE A C 1
ATOM 751 O O . PHE A 1 95 ? 9.010 10.595 9.598 1.00 93.25 95 PHE A O 1
ATOM 758 N N . PHE A 1 96 ? 8.789 9.924 7.458 1.00 92.06 96 PHE A N 1
ATOM 759 C CA . PHE A 1 96 ? 9.059 11.202 6.823 1.00 92.06 96 PHE A CA 1
ATOM 760 C C . PHE A 1 96 ? 7.997 11.513 5.774 1.00 92.06 96 PHE A C 1
ATOM 762 O O . PHE A 1 96 ? 7.644 10.668 4.953 1.00 92.06 96 PHE A O 1
ATOM 769 N N . GLU A 1 97 ? 7.567 12.768 5.760 1.00 92.06 97 GLU A N 1
ATOM 770 C CA . GLU A 1 97 ? 6.917 13.387 4.616 1.00 92.06 97 GLU A CA 1
ATOM 771 C C . GLU A 1 97 ? 7.934 14.297 3.922 1.00 92.06 97 GLU A C 1
ATOM 773 O O . GLU A 1 97 ? 8.511 15.193 4.545 1.00 92.06 97 GLU A O 1
ATOM 778 N N . ILE A 1 98 ? 8.139 14.091 2.626 1.00 88.25 98 ILE A N 1
ATOM 779 C CA . ILE A 1 98 ? 9.113 14.811 1.805 1.00 88.25 98 ILE A CA 1
ATOM 780 C C . ILE A 1 98 ? 8.370 15.487 0.659 1.00 88.25 98 ILE A C 1
ATOM 782 O O . ILE A 1 98 ? 7.452 14.904 0.091 1.00 88.25 98 ILE A O 1
ATOM 786 N N . SER A 1 99 ? 8.772 16.701 0.288 1.00 84.44 99 SER A N 1
ATOM 787 C CA . SER A 1 99 ? 8.225 17.405 -0.874 1.00 84.44 99 SER A CA 1
ATOM 788 C C . SER A 1 99 ? 8.274 16.542 -2.135 1.00 84.44 99 SER A C 1
ATOM 790 O O . SER A 1 99 ? 9.195 15.749 -2.307 1.00 84.44 99 SER A O 1
ATOM 792 N N . GLY A 1 100 ? 7.348 16.748 -3.073 1.00 81.75 100 GLY A N 1
ATOM 793 C CA . GLY A 1 100 ? 7.356 16.030 -4.353 1.00 81.75 100 GLY A CA 1
ATOM 794 C C . GLY A 1 100 ? 8.603 16.252 -5.222 1.00 81.75 100 GLY A C 1
ATOM 795 O O . GLY A 1 100 ? 8.865 15.462 -6.123 1.00 81.75 100 GLY A O 1
ATOM 796 N N . THR A 1 101 ? 9.421 17.268 -4.922 1.00 79.81 101 THR A N 1
ATOM 797 C CA . THR A 1 101 ? 10.758 17.439 -5.524 1.00 79.81 101 THR A CA 1
ATOM 798 C C . THR A 1 101 ? 11.817 16.507 -4.925 1.00 79.81 101 THR A C 1
ATOM 800 O O . THR A 1 101 ? 12.876 16.319 -5.512 1.00 79.81 101 THR A O 1
ATOM 803 N N . GLY A 1 102 ? 11.557 15.926 -3.751 1.00 78.62 102 GLY A N 1
ATOM 804 C CA . GLY A 1 102 ? 12.509 15.117 -2.992 1.00 78.62 102 GLY A CA 1
ATOM 805 C C . GLY A 1 102 ? 13.578 15.934 -2.256 1.00 78.62 102 GLY A C 1
ATOM 806 O O . GLY A 1 102 ? 14.493 15.359 -1.676 1.00 78.62 102 GLY A O 1
ATOM 807 N N . GLU A 1 103 ? 13.491 17.265 -2.277 1.00 77.62 103 GLU A N 1
ATOM 808 C CA . GLU A 1 103 ? 14.554 18.151 -1.778 1.00 77.62 103 GLU A CA 1
ATOM 809 C C . GLU A 1 103 ? 14.337 18.618 -0.335 1.00 77.62 103 GLU A C 1
ATOM 811 O O . GLU A 1 103 ? 15.280 19.060 0.322 1.00 77.62 103 GLU A O 1
ATOM 816 N N . ARG A 1 104 ? 13.101 18.548 0.175 1.00 80.38 104 ARG A N 1
ATOM 817 C CA . ARG A 1 104 ? 12.736 19.119 1.475 1.00 80.38 104 ARG A CA 1
ATOM 818 C C . ARG A 1 104 ? 11.934 18.135 2.310 1.00 80.38 104 ARG A C 1
ATOM 820 O O . ARG A 1 104 ? 10.891 17.663 1.873 1.00 80.38 104 ARG A O 1
ATOM 827 N N . ILE A 1 105 ? 12.358 17.913 3.552 1.00 85.56 105 ILE A N 1
ATOM 828 C CA . ILE A 1 105 ? 11.528 17.238 4.556 1.00 85.56 105 ILE A CA 1
ATOM 829 C C . ILE A 1 105 ? 10.446 18.221 5.017 1.00 85.56 105 ILE A C 1
ATOM 831 O O . ILE A 1 105 ? 10.756 19.269 5.585 1.00 85.56 105 ILE A O 1
ATOM 835 N N . ASN A 1 106 ? 9.183 17.886 4.766 1.00 83.31 106 ASN A N 1
ATOM 836 C CA . ASN A 1 106 ? 8.030 18.657 5.227 1.00 83.31 106 ASN A CA 1
ATOM 837 C C . ASN A 1 106 ? 7.712 18.340 6.695 1.00 83.31 106 ASN A C 1
ATOM 839 O O . ASN A 1 106 ? 7.414 19.247 7.470 1.00 83.31 106 ASN A O 1
ATOM 843 N N . ALA A 1 107 ? 7.808 17.065 7.083 1.00 86.12 107 ALA A N 1
ATOM 844 C CA . ALA A 1 107 ? 7.572 16.609 8.447 1.00 86.12 107 ALA A CA 1
ATOM 845 C C . ALA A 1 107 ? 8.283 15.275 8.716 1.00 86.12 107 ALA A C 1
ATOM 847 O O . ALA A 1 107 ? 8.559 14.504 7.798 1.00 86.12 107 ALA A O 1
ATOM 848 N N . SER A 1 108 ? 8.561 14.986 9.986 1.00 89.25 108 SER A N 1
ATOM 849 C CA . SER A 1 108 ? 9.110 13.697 10.408 1.00 89.25 108 SER A CA 1
ATOM 850 C C . SER A 1 108 ? 8.689 13.364 11.829 1.00 89.25 108 SER A C 1
ATOM 852 O O . SER A 1 108 ? 8.621 14.266 12.666 1.00 89.25 108 SER A O 1
ATOM 854 N N . PHE A 1 109 ? 8.502 12.084 12.131 1.00 87.25 109 PHE A N 1
ATOM 855 C CA . PHE A 1 109 ? 8.373 11.620 13.509 1.00 87.25 109 PHE A CA 1
ATOM 856 C C . PHE A 1 109 ? 8.839 10.167 13.651 1.00 87.25 109 PHE A C 1
ATOM 858 O O . PHE A 1 109 ? 8.938 9.420 12.679 1.00 87.25 109 PHE A O 1
ATOM 865 N N . GLN A 1 110 ? 9.156 9.784 14.881 1.00 90.12 110 GLN A N 1
ATOM 866 C CA . GLN A 1 110 ? 9.529 8.421 15.236 1.00 90.12 110 GLN A CA 1
ATOM 867 C C . GLN A 1 110 ? 8.273 7.662 15.670 1.00 90.12 110 GLN A C 1
ATOM 869 O O . GLN A 1 110 ? 7.564 8.143 16.556 1.00 90.12 110 GLN A O 1
ATOM 874 N N . LEU A 1 111 ? 8.010 6.491 15.084 1.00 88.56 111 LEU A N 1
ATOM 875 C CA . LEU A 1 111 ? 6.941 5.617 15.571 1.00 88.56 111 LEU A CA 1
ATOM 876 C C . LEU A 1 111 ? 7.214 5.202 17.022 1.00 88.56 111 LEU A C 1
ATOM 878 O O . LEU A 1 111 ? 8.355 4.918 17.389 1.00 88.56 111 LEU A O 1
ATOM 882 N N . GLU A 1 112 ? 6.171 5.178 17.852 1.00 81.88 112 GLU A N 1
ATOM 883 C CA . GLU A 1 112 ? 6.326 5.004 19.300 1.00 81.88 112 GLU A CA 1
ATOM 884 C C . GLU A 1 112 ? 6.775 3.579 19.669 1.00 81.88 112 GLU A C 1
ATOM 886 O O . GLU A 1 112 ? 6.540 2.608 18.947 1.00 81.88 112 GLU A O 1
ATOM 891 N N . GLU A 1 113 ? 7.388 3.393 20.835 1.00 79.50 113 GLU A N 1
ATOM 892 C CA . GLU A 1 113 ? 7.553 2.041 21.370 1.00 79.50 113 GLU A CA 1
ATOM 893 C C . GLU A 1 113 ? 6.212 1.546 21.928 1.00 79.50 113 GLU A C 1
ATOM 895 O O . GLU A 1 113 ? 5.774 1.911 23.018 1.00 79.50 113 GLU A O 1
ATOM 900 N N . GLY A 1 114 ? 5.522 0.724 21.139 1.00 75.56 114 GLY A N 1
ATOM 901 C CA . GLY A 1 114 ? 4.225 0.157 21.489 1.00 75.56 114 GLY A CA 1
ATOM 902 C C . GLY A 1 114 ? 4.312 -1.241 22.106 1.00 75.56 114 GLY A C 1
ATOM 903 O O . GLY A 1 114 ? 5.281 -1.975 21.933 1.00 75.56 114 GLY A O 1
ATOM 904 N N . LYS A 1 115 ? 3.219 -1.676 22.754 1.00 81.62 115 LYS A N 1
ATOM 905 C CA . LYS A 1 115 ? 3.062 -3.065 23.246 1.00 81.62 115 LYS A CA 1
ATOM 906 C C . LYS A 1 115 ? 3.142 -4.108 22.130 1.00 81.62 115 LYS A C 1
ATOM 908 O O . LYS A 1 115 ? 3.532 -5.247 22.368 1.00 81.62 115 LYS A O 1
ATOM 913 N N . LEU A 1 116 ? 2.693 -3.734 20.934 1.00 86.06 116 LEU A N 1
ATOM 914 C CA . LEU A 1 116 ? 2.830 -4.545 19.737 1.00 86.06 116 LEU A CA 1
ATOM 915 C C . LEU A 1 116 ? 4.158 -4.182 19.072 1.00 86.06 116 LEU A C 1
ATOM 917 O O . LEU A 1 116 ? 4.294 -3.098 18.498 1.00 86.06 116 LEU A O 1
ATOM 921 N N . LEU A 1 117 ? 5.119 -5.099 19.185 1.00 87.06 117 LEU A N 1
ATOM 922 C CA . LEU A 1 117 ? 6.427 -4.982 18.549 1.00 87.06 117 LEU A CA 1
ATOM 923 C C . LEU A 1 117 ? 6.259 -5.029 17.033 1.00 87.06 117 LEU A C 1
ATOM 925 O O . LEU A 1 117 ? 5.580 -5.917 16.517 1.00 87.06 117 LEU A O 1
ATOM 929 N N . LEU A 1 118 ? 6.874 -4.084 16.331 1.00 90.06 118 LEU A N 1
ATOM 930 C CA . LEU A 1 118 ? 6.850 -4.042 14.874 1.00 90.06 118 LEU A CA 1
ATOM 931 C C . LEU A 1 118 ? 7.950 -4.951 14.315 1.00 90.06 118 LEU A C 1
ATOM 933 O O . LEU A 1 118 ? 9.065 -4.993 14.838 1.00 90.06 118 LEU A O 1
ATOM 937 N N . ALA A 1 119 ? 7.604 -5.699 13.271 1.00 90.25 119 ALA A N 1
ATOM 938 C CA . ALA A 1 119 ? 8.566 -6.326 12.370 1.00 90.25 119 ALA A CA 1
ATOM 939 C C . ALA A 1 119 ? 8.715 -5.458 11.109 1.00 90.25 119 ALA A C 1
ATOM 941 O O . ALA A 1 119 ? 8.096 -4.397 11.022 1.00 90.25 119 ALA A O 1
ATOM 942 N N . GLY A 1 120 ? 9.495 -5.931 10.129 1.00 89.69 120 GLY A N 1
ATOM 943 C CA . GLY A 1 120 ? 9.694 -5.215 8.869 1.00 89.69 120 GLY A CA 1
ATOM 944 C C . GLY A 1 120 ? 8.388 -4.795 8.185 1.00 89.69 120 GLY A C 1
ATOM 945 O O . GLY A 1 120 ? 7.315 -5.301 8.501 1.00 89.69 120 GLY A O 1
ATOM 946 N N . LEU A 1 121 ? 8.465 -3.829 7.276 1.00 92.50 121 LEU A N 1
ATOM 947 C CA . LEU A 1 121 ? 7.296 -3.326 6.562 1.00 92.50 121 LEU A CA 1
ATOM 948 C C . LEU A 1 121 ? 7.035 -4.132 5.294 1.00 92.50 121 LEU A C 1
ATOM 950 O O . LEU A 1 121 ? 7.908 -4.250 4.439 1.00 92.50 121 LEU A O 1
ATOM 954 N N . ASP A 1 122 ? 5.803 -4.615 5.167 1.00 93.31 122 ASP A N 1
ATOM 955 C CA . ASP A 1 122 ? 5.310 -5.270 3.959 1.00 93.31 122 ASP A CA 1
ATOM 956 C C . ASP A 1 122 ? 4.646 -4.260 3.020 1.00 93.31 122 ASP A C 1
ATOM 958 O O . ASP A 1 122 ? 4.675 -4.452 1.808 1.00 93.31 122 ASP A O 1
ATOM 962 N N . GLY A 1 123 ? 4.043 -3.188 3.551 1.00 94.19 123 GLY A N 1
ATOM 963 C CA . GLY A 1 123 ? 3.290 -2.232 2.744 1.00 94.19 123 GLY A CA 1
ATOM 964 C C . GLY A 1 123 ? 2.998 -0.898 3.423 1.00 94.19 123 GLY A C 1
ATOM 965 O O . GLY A 1 123 ? 2.917 -0.810 4.647 1.00 94.19 123 GLY A O 1
ATOM 966 N N . MET A 1 124 ? 2.770 0.133 2.611 1.00 96.00 124 MET A N 1
ATOM 967 C CA . MET A 1 124 ? 2.303 1.454 3.035 1.00 96.00 124 MET A CA 1
ATOM 968 C C . MET A 1 124 ? 1.294 2.001 2.024 1.00 96.00 124 MET A C 1
ATOM 970 O O . MET A 1 124 ? 1.513 1.885 0.823 1.00 96.00 124 MET A O 1
ATOM 974 N N . THR A 1 125 ? 0.219 2.626 2.508 1.00 95.69 125 THR A N 1
ATOM 975 C CA . THR A 1 125 ? -0.756 3.337 1.666 1.00 95.69 125 THR A CA 1
ATOM 976 C C . THR A 1 125 ? -1.227 4.613 2.347 1.00 95.69 125 THR A C 1
ATOM 978 O O . THR A 1 125 ? -1.375 4.655 3.572 1.00 95.69 125 THR A O 1
ATOM 981 N N . LEU A 1 126 ? -1.526 5.631 1.545 1.00 95.06 126 LEU A N 1
ATOM 982 C CA . LEU A 1 126 ? -2.340 6.758 1.976 1.00 95.06 126 LEU A CA 1
ATOM 983 C C . LEU A 1 126 ? -3.815 6.316 1.962 1.00 95.06 126 LEU A C 1
ATOM 985 O O . LEU A 1 126 ? -4.282 5.713 0.995 1.00 95.06 126 LEU A O 1
ATOM 989 N N . VAL A 1 127 ? -4.521 6.520 3.071 1.00 94.81 127 VAL A N 1
ATOM 990 C CA . VAL A 1 127 ? -5.949 6.186 3.243 1.00 94.81 127 VAL A CA 1
ATOM 991 C C . VAL A 1 127 ? -6.809 7.365 2.795 1.00 94.81 127 VAL A C 1
ATOM 993 O O . VAL A 1 127 ? -7.810 7.199 2.097 1.00 94.81 127 VAL A O 1
ATOM 996 N N . ASP A 1 128 ? -6.378 8.554 3.194 1.00 89.88 128 ASP A N 1
ATOM 997 C CA . ASP A 1 128 ? -6.889 9.860 2.807 1.00 89.88 128 ASP A CA 1
ATOM 998 C C . ASP A 1 128 ? -5.753 10.883 2.950 1.00 89.88 128 ASP A C 1
ATOM 1000 O O . ASP A 1 128 ? -4.681 10.540 3.442 1.00 89.88 128 ASP A O 1
ATOM 1004 N N . GLY A 1 129 ? -5.974 12.138 2.551 1.00 88.88 129 GLY A N 1
ATOM 1005 C CA . GLY A 1 129 ? -4.941 13.182 2.585 1.00 88.88 129 GLY A CA 1
ATOM 1006 C C . GLY A 1 129 ? -4.252 13.391 3.943 1.00 88.88 129 GLY A C 1
ATOM 1007 O O . GLY A 1 129 ? -3.194 14.003 3.987 1.00 88.88 129 GLY A O 1
ATOM 1008 N N . GLU A 1 130 ? -4.798 12.877 5.046 1.00 92.94 130 GLU A N 1
ATOM 1009 C CA . GLU A 1 130 ? -4.278 13.081 6.398 1.00 92.94 130 GLU A CA 1
ATOM 1010 C C . GLU A 1 130 ? -4.024 11.770 7.158 1.00 92.94 130 GLU A C 1
ATOM 1012 O O . GLU A 1 130 ? -3.607 11.816 8.313 1.00 92.94 130 GLU A O 1
ATOM 1017 N N . THR A 1 131 ? -4.216 10.604 6.537 1.00 96.12 131 THR A N 1
ATOM 1018 C CA . THR A 1 131 ? -4.113 9.298 7.201 1.00 96.12 131 THR A CA 1
ATOM 1019 C C . THR A 1 131 ? -3.264 8.334 6.388 1.00 96.12 131 THR A C 1
ATOM 1021 O O . THR A 1 131 ? -3.581 8.009 5.246 1.00 96.12 131 THR A O 1
ATOM 1024 N N . VAL A 1 132 ? -2.215 7.799 7.007 1.00 97.06 132 VAL A N 1
ATOM 1025 C CA . VAL A 1 132 ? -1.333 6.779 6.433 1.00 97.06 132 VAL A CA 1
ATOM 1026 C C . VAL A 1 132 ? -1.502 5.478 7.201 1.00 97.06 132 VAL A C 1
ATOM 1028 O O . VAL A 1 132 ? -1.564 5.469 8.431 1.00 97.06 132 VAL A O 1
ATOM 1031 N N . ALA A 1 133 ? -1.542 4.367 6.474 1.00 97.38 133 ALA A N 1
ATOM 1032 C CA . ALA A 1 133 ? -1.515 3.037 7.055 1.00 97.38 133 ALA A CA 1
ATOM 1033 C C . ALA A 1 133 ? -0.227 2.310 6.663 1.00 97.38 133 ALA A C 1
ATOM 1035 O O . ALA A 1 133 ? 0.143 2.280 5.487 1.00 97.38 133 ALA A O 1
ATOM 1036 N N . LEU A 1 134 ? 0.426 1.696 7.649 1.00 96.62 134 LEU A N 1
ATOM 1037 C CA . LEU A 1 134 ? 1.586 0.826 7.467 1.00 96.62 134 LEU A CA 1
ATOM 1038 C C . LEU A 1 134 ? 1.215 -0.603 7.850 1.00 96.62 134 LEU A C 1
ATOM 1040 O O . LEU A 1 134 ? 0.653 -0.823 8.922 1.00 96.62 134 LEU A O 1
ATOM 1044 N N . LEU A 1 135 ? 1.553 -1.570 7.006 1.00 96.19 135 LEU A N 1
ATOM 1045 C CA . LEU A 1 135 ? 1.386 -2.993 7.278 1.00 96.19 135 LEU A CA 1
ATOM 1046 C C . LEU A 1 135 ? 2.754 -3.633 7.505 1.00 96.19 135 LEU A C 1
ATOM 1048 O O . LEU A 1 135 ? 3.630 -3.561 6.645 1.00 96.19 135 LEU A O 1
ATOM 1052 N N . THR A 1 136 ? 2.923 -4.281 8.652 1.00 94.69 136 THR A N 1
ATOM 1053 C CA . THR A 1 136 ? 4.156 -4.992 9.006 1.00 94.69 136 THR A CA 1
ATOM 1054 C C . THR A 1 136 ? 4.106 -6.484 8.651 1.00 94.69 136 THR A C 1
ATOM 1056 O O . THR A 1 136 ? 3.032 -7.089 8.603 1.00 94.69 136 THR A O 1
ATOM 1059 N N . SER A 1 137 ? 5.278 -7.118 8.559 1.00 92.06 137 SER A N 1
ATOM 1060 C CA . SER A 1 137 ? 5.482 -8.557 8.321 1.00 92.06 137 SER A CA 1
ATOM 1061 C C . SER A 1 137 ? 4.972 -9.469 9.430 1.00 92.06 137 SER A C 1
ATOM 1063 O O . SER A 1 137 ? 4.874 -10.681 9.252 1.00 92.06 137 SER A O 1
ATOM 1065 N N . ASN A 1 138 ? 4.633 -8.913 10.592 1.00 93.00 138 ASN A N 1
ATOM 1066 C CA . ASN A 1 138 ? 3.920 -9.619 11.658 1.00 93.00 138 ASN A CA 1
ATOM 1067 C C . ASN A 1 138 ? 2.428 -9.240 11.731 1.00 93.00 138 ASN A C 1
ATOM 1069 O O . ASN A 1 138 ? 1.782 -9.426 12.768 1.00 93.00 138 ASN A O 1
ATOM 1073 N N . GLN A 1 139 ? 1.890 -8.749 10.608 1.00 94.56 139 GLN A N 1
ATOM 1074 C CA . GLN A 1 139 ? 0.476 -8.477 10.353 1.00 94.56 139 GLN A CA 1
ATOM 1075 C C . GLN A 1 139 ? -0.135 -7.476 11.341 1.00 94.56 139 GLN A C 1
ATOM 1077 O O . GLN A 1 139 ? -1.267 -7.651 11.808 1.00 94.56 139 GLN A O 1
ATOM 1082 N N . ILE A 1 140 ? 0.619 -6.427 11.673 1.00 95.44 140 ILE A N 1
ATOM 1083 C CA . ILE A 1 140 ? 0.138 -5.270 12.427 1.00 95.44 140 ILE A CA 1
ATOM 1084 C C . ILE A 1 140 ? -0.116 -4.137 11.437 1.00 95.44 140 ILE A C 1
ATOM 1086 O O . ILE A 1 140 ? 0.744 -3.817 10.620 1.00 95.44 140 ILE A O 1
ATOM 1090 N N . LEU A 1 141 ? -1.296 -3.529 11.531 1.00 96.75 141 LEU A N 1
ATOM 1091 C CA . LEU A 1 141 ? -1.599 -2.269 10.876 1.00 96.75 141 LEU A CA 1
ATOM 1092 C C . LEU A 1 141 ? -1.313 -1.129 11.855 1.00 96.75 141 LEU A C 1
ATOM 1094 O O . LEU A 1 141 ? -1.863 -1.108 12.961 1.00 96.75 141 LEU A O 1
ATOM 1098 N N . VAL A 1 142 ? -0.451 -0.205 11.450 1.00 96.69 142 VAL A N 1
ATOM 1099 C CA . VAL A 1 142 ? -0.162 1.038 12.168 1.00 96.69 142 VAL A CA 1
ATOM 1100 C C . VAL A 1 142 ? -0.862 2.176 11.438 1.00 96.69 142 VAL A C 1
ATOM 1102 O O . VAL A 1 142 ? -0.624 2.377 10.249 1.00 96.69 142 VAL A O 1
ATOM 1105 N N . THR A 1 143 ? -1.716 2.910 12.144 1.00 96.25 143 THR A N 1
ATOM 1106 C CA . THR A 1 143 ? -2.390 4.103 11.628 1.00 96.25 143 THR A CA 1
ATOM 1107 C C . THR A 1 143 ? -1.652 5.340 12.107 1.00 96.25 143 THR A C 1
ATOM 1109 O O . THR A 1 143 ? -1.441 5.522 13.308 1.00 96.25 143 THR A O 1
ATOM 1112 N N . ILE A 1 144 ? -1.287 6.197 11.165 1.00 96.00 144 ILE A N 1
ATOM 1113 C CA . ILE A 1 144 ? -0.612 7.470 11.385 1.00 96.00 144 ILE A CA 1
ATOM 1114 C C . ILE A 1 144 ? -1.538 8.563 10.863 1.00 96.00 144 ILE A C 1
ATOM 1116 O O . ILE A 1 144 ? -2.038 8.457 9.747 1.00 96.00 144 ILE A O 1
ATOM 1120 N N . THR A 1 145 ? -1.757 9.612 11.649 1.00 95.62 145 THR A N 1
ATOM 1121 C CA . THR A 1 145 ? -2.624 10.731 11.256 1.00 95.62 145 THR A CA 1
ATOM 1122 C C . THR A 1 145 ? -1.879 12.049 11.296 1.00 95.62 145 THR A C 1
ATOM 1124 O O . THR A 1 145 ? -0.954 12.229 12.091 1.00 95.62 145 THR A O 1
ATOM 1127 N N . ARG A 1 146 ? -2.290 12.972 10.431 1.00 91.12 146 ARG A N 1
ATOM 1128 C CA . ARG A 1 146 ? -1.806 14.342 10.365 1.00 91.12 146 ARG A CA 1
ATOM 1129 C C . ARG A 1 146 ? -2.815 15.256 11.037 1.00 91.12 146 ARG A C 1
ATOM 1131 O O . ARG A 1 146 ? -3.976 15.291 10.647 1.00 91.12 146 ARG A O 1
ATOM 1138 N N . LYS A 1 147 ? -2.376 16.027 12.028 1.00 88.88 147 LYS A N 1
ATOM 1139 C CA . LYS A 1 147 ? -3.185 17.073 12.668 1.00 88.88 147 LYS A CA 1
ATOM 1140 C C . LYS A 1 147 ? -2.343 18.329 12.800 1.00 88.88 147 LYS A C 1
ATOM 1142 O O . LYS A 1 147 ? -1.213 18.265 13.274 1.00 88.88 147 LYS A O 1
ATOM 1147 N N . ASP A 1 148 ? -2.865 19.452 12.314 1.00 83.44 148 ASP A N 1
ATOM 1148 C CA . ASP A 1 148 ? -2.189 20.758 12.345 1.00 83.44 148 ASP A CA 1
ATOM 1149 C C . ASP A 1 148 ? -0.751 20.732 11.789 1.00 83.44 148 ASP A C 1
ATOM 1151 O O . ASP A 1 148 ? 0.153 21.410 12.276 1.00 83.44 148 ASP A O 1
ATOM 1155 N N . GLY A 1 149 ? -0.524 19.917 10.755 1.00 78.44 149 GLY A N 1
ATOM 1156 C CA . GLY A 1 149 ? 0.785 19.766 10.118 1.00 78.44 149 GLY A CA 1
ATOM 1157 C C . GLY A 1 149 ? 1.728 18.757 10.768 1.00 78.44 149 GLY A C 1
ATOM 1158 O O . GLY A 1 149 ? 2.808 18.513 10.238 1.00 78.44 149 GLY A O 1
ATOM 1159 N N . VAL A 1 150 ? 1.329 18.141 11.878 1.00 84.81 150 VAL A N 1
ATOM 1160 C CA . VAL A 1 150 ? 2.143 17.172 12.610 1.00 84.81 150 VAL A CA 1
ATOM 1161 C C . VAL A 1 150 ? 1.599 15.771 12.384 1.00 84.81 150 VAL A C 1
ATOM 1163 O O . VAL A 1 150 ? 0.412 15.520 12.583 1.00 84.81 150 VAL A O 1
ATOM 1166 N N . TRP A 1 151 ? 2.478 14.860 11.979 1.00 90.75 151 TRP A N 1
ATOM 1167 C CA . TRP A 1 151 ? 2.172 13.437 11.927 1.00 90.75 151 TRP A CA 1
ATOM 1168 C C . TRP A 1 151 ? 2.404 12.796 13.289 1.00 90.75 151 TRP A C 1
ATOM 1170 O O . TRP A 1 151 ? 3.416 13.054 13.943 1.00 90.75 151 TRP A O 1
ATOM 1180 N N . SER A 1 152 ? 1.481 11.937 13.697 1.00 92.12 152 SER A N 1
ATOM 1181 C CA . SER A 1 152 ? 1.621 11.119 14.894 1.00 92.12 152 SER A CA 1
ATOM 1182 C C . SER A 1 152 ? 0.978 9.759 14.692 1.00 92.12 152 SER A C 1
ATOM 1184 O O . SER A 1 152 ? -0.017 9.620 13.976 1.00 92.12 152 SER A O 1
ATOM 1186 N N . GLU A 1 153 ? 1.513 8.757 15.374 1.00 94.44 153 GLU A N 1
ATOM 1187 C CA . GLU A 1 153 ? 0.855 7.465 15.480 1.00 94.44 153 GLU A CA 1
ATOM 1188 C C . GLU A 1 153 ? -0.471 7.603 16.243 1.00 94.44 153 GLU A C 1
ATOM 1190 O O . GLU A 1 153 ? -0.528 8.219 17.304 1.00 94.44 153 GLU A O 1
ATOM 1195 N N . GLU A 1 154 ? -1.545 7.036 15.698 1.00 93.00 154 GLU A N 1
ATOM 1196 C CA . GLU A 1 154 ? -2.854 6.999 16.352 1.00 93.00 154 GLU A CA 1
ATOM 1197 C C . GLU A 1 154 ? -3.129 5.633 16.986 1.00 93.00 154 GLU A C 1
ATOM 1199 O O . GLU A 1 154 ? -3.635 5.548 18.108 1.00 93.00 154 GLU A O 1
ATOM 1204 N N . LYS A 1 155 ? -2.839 4.543 16.262 1.00 92.31 155 LYS A N 1
ATOM 1205 C CA . LYS A 1 155 ? -3.215 3.194 16.696 1.00 92.31 155 LYS A CA 1
ATOM 1206 C C . LYS A 1 155 ? -2.361 2.104 16.053 1.00 92.31 155 LYS A C 1
ATOM 1208 O O . LYS A 1 155 ? -1.962 2.220 14.898 1.00 92.31 155 LYS A O 1
ATOM 1213 N N . ARG A 1 156 ? -2.183 0.992 16.778 1.00 94.19 156 ARG A N 1
ATOM 1214 C CA . ARG A 1 156 ? -1.659 -0.286 16.263 1.00 94.19 156 ARG A CA 1
ATOM 1215 C C . ARG A 1 156 ? -2.637 -1.412 16.519 1.00 94.19 156 ARG A C 1
ATOM 1217 O O . ARG A 1 156 ? -3.086 -1.598 17.651 1.00 94.19 156 ARG A O 1
ATOM 1224 N N . GLU A 1 157 ? -2.910 -2.213 15.499 1.00 94.81 157 GLU A N 1
ATOM 1225 C CA . GLU A 1 157 ? -3.805 -3.363 15.613 1.00 94.81 157 GLU A CA 1
ATOM 1226 C C . GLU A 1 157 ? -3.299 -4.556 14.822 1.00 94.81 157 GLU A C 1
ATOM 1228 O O . GLU A 1 157 ? -2.893 -4.434 13.672 1.00 94.81 157 GLU A O 1
ATOM 1233 N N . LYS A 1 158 ? -3.388 -5.748 15.414 1.00 95.25 158 LYS A N 1
ATOM 1234 C CA . LYS A 1 158 ? -3.133 -6.988 14.685 1.00 95.25 158 LYS A CA 1
ATOM 1235 C C . LYS A 1 158 ? -4.320 -7.320 13.780 1.00 95.25 158 LYS A C 1
ATOM 1237 O O . LYS A 1 158 ? -5.458 -7.360 14.250 1.00 95.25 158 LYS A O 1
ATOM 1242 N N . VAL A 1 159 ? -4.052 -7.644 12.516 1.00 96.56 159 VAL A N 1
ATOM 1243 C CA . VAL A 1 159 ? -5.072 -8.104 11.566 1.00 96.56 159 VAL A CA 1
ATOM 1244 C C . VAL A 1 159 ? -5.550 -9.500 11.979 1.00 96.56 159 VAL A C 1
ATOM 1246 O O . VAL A 1 159 ? -4.825 -10.489 11.856 1.00 96.56 159 VAL A O 1
ATOM 1249 N N . GLN A 1 160 ? -6.783 -9.616 12.472 1.00 95.94 160 GLN A N 1
ATOM 1250 C CA . GLN A 1 160 ? -7.347 -10.908 12.868 1.00 95.94 160 GLN A CA 1
ATOM 1251 C C . GLN A 1 160 ? -7.654 -11.797 11.657 1.00 95.94 160 GLN A C 1
ATOM 1253 O O . GLN A 1 160 ? -8.096 -11.323 10.610 1.00 95.94 160 GLN A O 1
ATOM 1258 N N . GLY A 1 161 ? -7.492 -13.111 11.831 1.00 93.12 161 GLY A N 1
ATOM 1259 C CA . GLY A 1 161 ? -7.672 -14.098 10.758 1.00 93.12 161 GLY A CA 1
ATOM 1260 C C . GLY A 1 161 ? -6.420 -14.326 9.906 1.00 93.12 161 GLY A C 1
ATOM 1261 O O . GLY A 1 161 ? -6.481 -15.081 8.939 1.00 93.12 161 GLY A O 1
ATOM 1262 N N . THR A 1 162 ? -5.299 -13.702 10.275 1.00 93.12 162 THR A N 1
ATOM 1263 C CA . THR A 1 162 ? -3.977 -13.952 9.692 1.00 93.12 162 THR A CA 1
ATOM 1264 C C . THR A 1 162 ? -3.192 -14.982 10.502 1.00 93.12 162 THR A C 1
ATOM 1266 O O . THR A 1 162 ? -3.474 -15.236 11.678 1.00 93.12 162 THR A O 1
ATOM 1269 N N . THR A 1 163 ? -2.212 -15.604 9.859 1.00 88.94 163 THR A N 1
ATOM 1270 C CA . THR A 1 163 ? -1.319 -16.613 10.429 1.00 88.94 163 THR A CA 1
ATOM 1271 C C . THR A 1 163 ? 0.125 -16.303 10.052 1.00 88.94 163 THR A C 1
ATOM 1273 O O . THR A 1 163 ? 0.375 -15.597 9.086 1.00 88.94 163 THR A O 1
ATOM 1276 N N . ILE A 1 164 ? 1.087 -16.920 10.741 1.00 82.38 164 ILE A N 1
ATOM 1277 C CA . ILE A 1 164 ? 2.522 -16.796 10.417 1.00 82.38 164 ILE A CA 1
ATOM 1278 C C . ILE A 1 164 ? 2.904 -17.313 9.017 1.00 82.38 164 ILE A C 1
ATOM 1280 O O . ILE A 1 164 ? 4.047 -17.166 8.603 1.00 82.38 164 ILE A O 1
ATOM 1284 N N . ARG A 1 165 ? 1.985 -18.002 8.325 1.00 87.12 165 ARG A N 1
ATOM 1285 C CA . ARG A 1 165 ? 2.187 -18.495 6.956 1.00 87.12 165 ARG A CA 1
ATOM 1286 C C . ARG A 1 165 ? 1.751 -17.482 5.902 1.00 87.12 165 ARG A C 1
ATOM 1288 O O . ARG A 1 165 ? 2.052 -17.694 4.731 1.00 87.12 165 ARG A O 1
ATOM 1295 N N . ASP A 1 166 ? 1.005 -16.455 6.304 1.00 91.19 166 ASP A N 1
ATOM 1296 C CA . ASP A 1 166 ? 0.650 -15.354 5.421 1.00 91.19 166 ASP A CA 1
ATOM 1297 C C . ASP A 1 166 ? 1.899 -14.485 5.210 1.00 91.19 166 ASP A C 1
ATOM 1299 O O . ASP A 1 166 ? 2.559 -14.096 6.173 1.00 91.19 166 ASP A O 1
ATOM 1303 N N . SER A 1 167 ? 2.224 -14.211 3.949 1.00 92.50 167 SER A N 1
ATOM 1304 C CA . SER A 1 167 ? 3.348 -13.362 3.543 1.00 92.50 167 SER A CA 1
ATOM 1305 C C . SER A 1 167 ? 2.766 -12.231 2.720 1.00 92.50 167 SER A C 1
ATOM 1307 O O . SER A 1 167 ? 2.325 -12.469 1.593 1.00 92.50 167 SER A O 1
ATOM 1309 N N . PHE A 1 168 ? 2.685 -11.037 3.302 1.00 94.44 168 PHE A N 1
ATOM 1310 C CA . PHE A 1 168 ? 2.058 -9.893 2.657 1.00 94.44 168 PHE A CA 1
ATOM 1311 C C . PHE A 1 168 ? 3.075 -9.076 1.870 1.00 94.44 168 PHE A C 1
ATOM 1313 O O . PHE A 1 168 ? 4.253 -9.014 2.208 1.00 94.44 168 PHE A O 1
ATOM 1320 N N . HIS A 1 169 ? 2.610 -8.488 0.772 1.00 94.12 169 HIS A N 1
ATOM 1321 C CA . HIS A 1 169 ? 3.439 -7.742 -0.160 1.00 94.12 169 HIS A CA 1
ATOM 1322 C C . HIS A 1 169 ? 2.655 -6.529 -0.655 1.00 94.12 169 HIS A C 1
ATOM 1324 O O . HIS A 1 169 ? 1.650 -6.642 -1.363 1.00 94.12 169 HIS A O 1
ATOM 1330 N N . GLY A 1 170 ? 3.119 -5.361 -0.226 1.00 94.69 170 GLY A N 1
ATOM 1331 C CA . GLY A 1 170 ? 2.470 -4.077 -0.413 1.00 94.69 170 GLY A CA 1
ATOM 1332 C C . GLY A 1 170 ? 1.169 -3.917 0.371 1.00 94.69 170 GLY A C 1
ATOM 1333 O O . GLY A 1 170 ? 0.676 -4.826 1.044 1.00 94.69 170 GLY A O 1
ATOM 1334 N N . LEU A 1 171 ? 0.600 -2.721 0.285 1.00 96.62 171 LEU A N 1
ATOM 1335 C CA . LEU A 1 171 ? -0.670 -2.367 0.902 1.00 96.62 171 LEU A CA 1
ATOM 1336 C C . LEU A 1 171 ? -1.380 -1.379 -0.015 1.00 96.62 171 LEU A C 1
ATOM 1338 O O . LEU A 1 171 ? -0.774 -0.412 -0.456 1.00 96.62 171 LEU A O 1
ATOM 1342 N N . GLY A 1 172 ? -2.658 -1.618 -0.277 1.00 95.69 172 GLY A N 1
ATOM 1343 C CA . GLY A 1 172 ? -3.538 -0.657 -0.927 1.00 95.69 172 GLY A CA 1
ATOM 1344 C C . GLY A 1 172 ? -4.826 -0.464 -0.136 1.00 95.69 172 GLY A C 1
ATOM 1345 O O . GLY A 1 172 ? -5.149 -1.250 0.762 1.00 95.69 172 GLY A O 1
ATOM 1346 N N . TYR A 1 173 ? -5.567 0.588 -0.475 1.00 95.69 173 TYR A N 1
ATOM 1347 C CA . TYR A 1 173 ? -6.821 0.950 0.179 1.00 95.69 173 TYR A CA 1
ATOM 1348 C C . TYR A 1 173 ? -7.911 1.282 -0.849 1.00 95.69 173 TYR A C 1
ATOM 1350 O O . TYR A 1 173 ? -7.720 2.112 -1.733 1.00 95.69 173 TYR A O 1
ATOM 1358 N N . ASP A 1 174 ? -9.071 0.632 -0.738 1.00 93.81 174 ASP A N 1
ATOM 1359 C CA . ASP A 1 174 ? -10.274 0.957 -1.510 1.00 93.81 174 ASP A CA 1
ATOM 1360 C C . ASP A 1 174 ? -11.132 1.930 -0.689 1.00 93.81 174 ASP A C 1
ATOM 1362 O O . ASP A 1 174 ? -11.825 1.542 0.256 1.00 93.81 174 ASP A O 1
ATOM 1366 N N . THR A 1 175 ? -11.098 3.207 -1.070 1.00 90.50 175 THR A N 1
ATOM 1367 C CA . THR A 1 175 ? -11.811 4.295 -0.383 1.00 90.50 175 THR A CA 1
ATOM 1368 C C . THR A 1 175 ? -13.331 4.131 -0.402 1.00 90.50 175 THR A C 1
ATOM 1370 O O . THR A 1 175 ? -14.007 4.544 0.542 1.00 90.50 175 THR A O 1
ATOM 1373 N N . LYS A 1 176 ? -13.898 3.500 -1.441 1.00 91.69 176 LYS A N 1
ATOM 1374 C CA . LYS A 1 176 ? -15.355 3.337 -1.582 1.00 91.69 176 LYS A CA 1
ATOM 1375 C C . LYS A 1 176 ? -15.886 2.293 -0.614 1.00 91.69 176 LYS A C 1
ATOM 1377 O O . LYS A 1 176 ? -16.938 2.486 -0.007 1.00 91.69 176 LYS A O 1
ATOM 1382 N N . LYS A 1 177 ? -15.168 1.182 -0.481 1.00 93.75 177 LYS A N 1
ATOM 1383 C CA . LYS A 1 177 ? -15.549 0.083 0.415 1.00 93.75 177 LYS A CA 1
ATOM 1384 C C . LYS A 1 177 ? -14.941 0.196 1.807 1.00 93.75 177 LYS A C 1
ATOM 1386 O O . LYS A 1 177 ? -15.378 -0.519 2.705 1.00 93.75 177 LYS A O 1
ATOM 1391 N N . LYS A 1 178 ? -13.971 1.096 1.986 1.00 95.31 178 LYS A N 1
ATOM 1392 C CA . LYS A 1 178 ? -13.188 1.272 3.213 1.00 95.31 178 LYS A CA 1
ATOM 1393 C C . LYS A 1 178 ? -12.474 -0.016 3.629 1.00 95.31 178 LYS A C 1
ATOM 1395 O O . LYS A 1 178 ? -12.468 -0.386 4.803 1.00 95.31 178 LYS A O 1
ATOM 1400 N N . GLU A 1 179 ? -11.899 -0.712 2.651 1.00 96.50 179 GLU A N 1
ATOM 1401 C CA . GLU A 1 179 ? -11.173 -1.968 2.847 1.00 96.50 179 GLU A CA 1
ATOM 1402 C C . GLU A 1 179 ? -9.714 -1.822 2.416 1.00 96.50 179 GLU A C 1
ATOM 1404 O O . GLU A 1 179 ? -9.412 -1.225 1.385 1.00 96.50 179 GLU A O 1
ATOM 1409 N N . PHE A 1 180 ? -8.807 -2.392 3.201 1.00 97.56 180 PHE A N 1
ATOM 1410 C CA . PHE A 1 180 ? -7.423 -2.581 2.796 1.00 97.56 180 PHE A CA 1
ATOM 1411 C C . PHE A 1 180 ? -7.291 -3.862 1.988 1.00 97.56 180 PHE A C 1
ATOM 1413 O O . PHE A 1 180 ? -8.039 -4.824 2.197 1.00 97.56 180 PHE A O 1
ATOM 1420 N N . TYR A 1 181 ? -6.295 -3.898 1.113 1.00 97.06 181 TYR A N 1
ATOM 1421 C CA . TYR A 1 181 ? -5.930 -5.096 0.382 1.00 97.06 181 TYR A CA 1
ATOM 1422 C C . TYR A 1 181 ? -4.411 -5.233 0.246 1.00 97.06 181 TYR A C 1
ATOM 1424 O O . TYR A 1 181 ? -3.674 -4.251 0.225 1.00 97.06 181 TYR A O 1
ATOM 1432 N N . THR A 1 182 ? -3.940 -6.472 0.166 1.00 96.81 182 THR A N 1
ATOM 1433 C CA . THR A 1 182 ? -2.521 -6.813 -0.002 1.00 96.81 182 THR A CA 1
ATOM 1434 C C . THR A 1 182 ? -2.385 -8.079 -0.841 1.00 96.81 182 THR A C 1
ATOM 1436 O O . THR A 1 182 ? -3.302 -8.911 -0.871 1.00 96.81 182 THR A O 1
ATOM 1439 N N . ILE A 1 183 ? -1.249 -8.237 -1.520 1.00 95.56 183 ILE A N 1
ATOM 1440 C CA . ILE A 1 183 ? -0.890 -9.508 -2.147 1.00 95.56 183 ILE A CA 1
ATOM 1441 C C . ILE A 1 183 ? -0.379 -10.433 -1.051 1.00 95.56 183 ILE A C 1
ATOM 1443 O O . ILE A 1 183 ? 0.531 -10.088 -0.308 1.00 95.56 183 ILE A O 1
ATOM 1447 N N . ASN A 1 184 ? -0.964 -11.619 -0.956 1.00 94.56 184 ASN A N 1
ATOM 1448 C CA . ASN A 1 184 ? -0.549 -12.655 -0.027 1.00 94.56 184 ASN A CA 1
ATOM 1449 C C . ASN A 1 184 ? 0.020 -13.839 -0.802 1.00 94.56 184 ASN A C 1
ATOM 1451 O O . ASN A 1 184 ? -0.692 -14.466 -1.591 1.00 94.56 184 ASN A O 1
ATOM 1455 N N . HIS A 1 185 ? 1.289 -14.153 -0.564 1.00 91.69 185 HIS A N 1
ATOM 1456 C CA . HIS A 1 185 ? 1.945 -15.308 -1.158 1.00 91.69 185 HIS A CA 1
ATOM 1457 C C . HIS A 1 185 ? 2.147 -16.417 -0.118 1.00 91.69 185 HIS A C 1
ATOM 1459 O O . HIS A 1 185 ? 3.073 -16.397 0.691 1.00 91.69 185 HIS A O 1
ATOM 1465 N N . ILE A 1 186 ? 1.319 -17.458 -0.186 1.00 86.69 186 ILE A N 1
ATOM 1466 C CA . ILE A 1 186 ? 1.422 -18.619 0.699 1.00 86.69 186 ILE A CA 1
ATOM 1467 C C . ILE A 1 186 ? 2.332 -19.666 0.048 1.00 86.69 186 ILE A C 1
ATOM 1469 O O . ILE A 1 186 ? 1.860 -20.614 -0.587 1.00 86.69 186 ILE A O 1
ATOM 1473 N N . ARG A 1 187 ? 3.651 -19.515 0.235 1.00 77.50 187 ARG A N 1
ATOM 1474 C CA . ARG A 1 187 ? 4.684 -20.390 -0.368 1.00 77.50 187 ARG A CA 1
ATOM 1475 C C . ARG A 1 187 ? 4.423 -21.881 -0.164 1.00 77.50 187 ARG A C 1
ATOM 1477 O O . ARG A 1 187 ? 4.560 -22.663 -1.094 1.00 77.50 187 ARG A O 1
ATOM 1484 N N . ALA A 1 188 ? 3.998 -22.274 1.039 1.00 74.56 188 ALA A N 1
ATOM 1485 C CA . ALA A 1 188 ? 3.733 -23.676 1.377 1.00 74.56 188 ALA A CA 1
ATOM 1486 C C . ALA A 1 188 ? 2.628 -24.326 0.521 1.00 74.56 188 ALA A C 1
ATOM 1488 O O . ALA A 1 188 ? 2.527 -25.548 0.490 1.00 74.56 188 ALA A O 1
ATOM 1489 N N . LEU A 1 189 ? 1.788 -23.520 -0.134 1.00 78.38 189 LEU A N 1
ATOM 1490 C CA . LEU A 1 189 ? 0.691 -23.972 -0.987 1.00 78.38 189 LEU A CA 1
ATOM 1491 C C . LEU A 1 189 ? 0.889 -23.591 -2.463 1.00 78.38 189 LEU A C 1
ATOM 1493 O O . LEU A 1 189 ? -0.011 -23.858 -3.254 1.00 78.38 189 LEU A O 1
ATOM 1497 N N . GLY A 1 190 ? 2.001 -22.930 -2.824 1.00 78.31 190 GLY A N 1
ATOM 1498 C CA . GLY A 1 190 ? 2.208 -22.375 -4.170 1.00 78.31 190 GLY A CA 1
ATOM 1499 C C . GLY A 1 190 ? 1.057 -21.465 -4.611 1.00 78.31 190 GLY A C 1
ATOM 1500 O O . GLY A 1 190 ? 0.608 -21.528 -5.752 1.00 78.31 190 GLY A O 1
ATOM 1501 N N . ARG A 1 191 ? 0.482 -20.704 -3.670 1.00 85.62 191 ARG A N 1
ATOM 1502 C CA . ARG A 1 191 ? -0.784 -19.989 -3.867 1.00 85.62 191 ARG A CA 1
ATOM 1503 C C . ARG A 1 191 ? -0.602 -18.496 -3.644 1.00 85.62 191 ARG A C 1
ATOM 1505 O O . ARG A 1 191 ? -0.114 -18.078 -2.594 1.00 85.62 191 ARG A O 1
ATOM 1512 N N . VAL A 1 192 ? -1.066 -17.713 -4.613 1.00 91.94 192 VAL A N 1
ATOM 1513 C CA . VAL A 1 192 ? -1.103 -16.249 -4.558 1.00 91.94 192 VAL A CA 1
ATOM 1514 C C . VAL A 1 192 ? -2.546 -15.786 -4.436 1.00 91.94 192 VAL A C 1
ATOM 1516 O O . VAL A 1 192 ? -3.448 -16.295 -5.109 1.00 91.94 192 VAL A O 1
ATOM 1519 N N . GLU A 1 193 ? -2.773 -14.827 -3.549 1.00 94.44 193 GLU A N 1
ATOM 1520 C CA . GLU A 1 193 ? -4.087 -14.268 -3.270 1.00 94.44 193 GLU A CA 1
ATOM 1521 C C . GLU A 1 193 ? -4.038 -12.754 -3.163 1.00 94.44 193 GLU A C 1
ATOM 1523 O O . GLU A 1 193 ? -3.041 -12.186 -2.726 1.00 94.44 193 GLU A O 1
ATOM 1528 N N . VAL A 1 194 ? -5.172 -12.112 -3.425 1.00 95.69 194 VAL A N 1
ATOM 1529 C CA . VAL A 1 194 ? -5.452 -10.788 -2.872 1.00 95.69 194 VAL A CA 1
ATOM 1530 C C . VAL A 1 194 ? -6.241 -10.983 -1.579 1.00 95.69 194 VAL A C 1
ATOM 1532 O O . VAL A 1 194 ? -7.338 -11.551 -1.573 1.00 95.69 194 VAL A O 1
ATOM 1535 N N . THR A 1 195 ? -5.656 -10.555 -0.462 1.00 96.50 195 THR A N 1
ATOM 1536 C CA . THR A 1 195 ? -6.289 -10.606 0.861 1.00 96.50 195 THR A CA 1
ATOM 1537 C C . THR A 1 195 ? -6.848 -9.237 1.202 1.00 96.50 195 THR A C 1
ATOM 1539 O O . THR A 1 195 ? -6.121 -8.251 1.158 1.00 96.50 195 THR A O 1
ATOM 1542 N N . TYR A 1 196 ? -8.121 -9.197 1.585 1.00 97.12 196 TYR A N 1
ATOM 1543 C CA . TYR A 1 196 ? -8.828 -7.985 1.980 1.00 97.12 196 TYR A CA 1
ATOM 1544 C C . TYR A 1 196 ? -9.108 -7.999 3.476 1.00 97.12 196 TYR A C 1
ATOM 1546 O O . TYR A 1 196 ? -9.558 -9.016 4.023 1.00 97.12 196 TYR A O 1
ATOM 1554 N N . PHE A 1 197 ? -8.910 -6.866 4.137 1.00 97.31 197 PHE A N 1
ATOM 1555 C CA . PHE A 1 197 ? -9.201 -6.702 5.556 1.00 97.31 197 PHE A CA 1
ATOM 1556 C C . PHE A 1 197 ? -9.774 -5.316 5.849 1.00 97.31 197 PHE A C 1
ATOM 1558 O O . PHE A 1 197 ? -9.447 -4.328 5.200 1.00 97.31 197 PHE A O 1
ATOM 1565 N N . ALA A 1 198 ? -10.674 -5.258 6.823 1.00 96.94 198 ALA A N 1
ATOM 1566 C CA . ALA A 1 198 ? -11.368 -4.036 7.206 1.00 96.94 198 ALA A CA 1
ATOM 1567 C C . ALA A 1 198 ? -11.720 -4.069 8.695 1.00 96.94 198 ALA A C 1
ATOM 1569 O O . ALA A 1 198 ? -11.669 -5.124 9.342 1.00 96.94 198 ALA A O 1
ATOM 1570 N N . MET A 1 199 ? -12.087 -2.908 9.233 1.00 94.75 199 MET A N 1
ATOM 1571 C CA . MET A 1 199 ? -12.631 -2.819 10.583 1.00 94.75 199 MET A CA 1
ATOM 1572 C C . MET A 1 199 ? -13.992 -3.514 10.637 1.00 94.75 199 MET A C 1
ATOM 1574 O O . MET A 1 199 ? -14.891 -3.220 9.849 1.00 94.75 199 MET A O 1
ATOM 1578 N N . LYS A 1 200 ? -14.142 -4.448 11.576 1.00 92.69 200 LYS A N 1
ATOM 1579 C CA . LYS A 1 200 ? -15.395 -5.140 11.871 1.00 92.69 200 LYS A CA 1
ATOM 1580 C C . LYS A 1 200 ? -15.930 -4.725 13.226 1.00 92.69 200 LYS A C 1
ATOM 1582 O O . LYS A 1 200 ? -15.177 -4.515 14.173 1.00 92.69 200 LYS A O 1
ATOM 1587 N N . GLU A 1 201 ? -17.251 -4.711 13.317 1.00 89.88 201 GLU A N 1
ATOM 1588 C CA . GLU A 1 201 ? -17.987 -4.564 14.564 1.00 89.88 201 GLU A CA 1
ATOM 1589 C C . GLU A 1 201 ? -18.953 -5.734 14.717 1.00 89.88 201 GLU A C 1
ATOM 1591 O O . GLU A 1 201 ? -19.733 -6.045 13.810 1.00 89.88 201 GLU A O 1
ATOM 1596 N N . ASP A 1 202 ? -18.923 -6.383 15.879 1.00 84.19 202 ASP A N 1
ATOM 1597 C CA . ASP A 1 202 ? -19.862 -7.457 16.172 1.00 84.19 202 ASP A CA 1
ATOM 1598 C C . ASP A 1 202 ? -21.265 -6.858 16.364 1.00 84.19 202 ASP A C 1
ATOM 1600 O O . ASP A 1 202 ? -21.522 -6.089 17.298 1.00 84.19 202 ASP A O 1
ATOM 1604 N N . LYS A 1 203 ? -22.204 -7.224 15.482 1.00 78.81 203 LYS A N 1
ATOM 1605 C CA . LYS A 1 203 ? -23.616 -6.843 15.617 1.00 78.81 203 LYS A CA 1
ATOM 1606 C C . LYS A 1 203 ? -24.290 -7.727 16.659 1.00 78.81 203 LYS A C 1
ATOM 1608 O O . LYS A 1 203 ? -24.687 -8.855 16.369 1.00 78.81 203 LYS A O 1
ATOM 1613 N N . ILE A 1 204 ? -24.476 -7.201 17.865 1.00 78.12 204 ILE A N 1
ATOM 1614 C CA . ILE A 1 204 ? -25.304 -7.861 18.875 1.00 78.12 204 ILE A CA 1
ATOM 1615 C C . ILE A 1 204 ? -26.765 -7.509 18.615 1.00 78.12 204 ILE A C 1
ATOM 1617 O O . ILE A 1 204 ? -27.170 -6.355 18.742 1.00 78.12 204 ILE A O 1
ATOM 1621 N N . LYS A 1 205 ? -27.575 -8.513 18.268 1.00 78.88 205 LYS A N 1
ATOM 1622 C CA . LYS A 1 205 ? -29.031 -8.356 18.224 1.00 78.88 205 LYS A CA 1
ATOM 1623 C C . LYS A 1 205 ? -29.544 -8.210 19.654 1.00 78.88 205 LYS A C 1
ATOM 1625 O O . LYS A 1 205 ? -29.478 -9.152 20.441 1.00 78.88 205 LYS A O 1
ATOM 1630 N N . ILE A 1 206 ? -30.017 -7.015 19.986 1.00 79.00 206 ILE A N 1
ATOM 1631 C CA . ILE A 1 206 ? -30.675 -6.730 21.257 1.00 79.00 206 ILE A CA 1
ATOM 1632 C C . ILE A 1 206 ? -32.177 -6.763 20.997 1.00 79.00 206 ILE A C 1
ATOM 1634 O O . ILE A 1 206 ? -32.678 -5.991 20.186 1.00 79.00 206 ILE A O 1
ATOM 1638 N N . ASP A 1 207 ? -32.872 -7.665 21.680 1.00 80.12 207 ASP A N 1
ATOM 1639 C CA . ASP A 1 207 ? -34.332 -7.721 21.675 1.00 80.12 207 ASP A CA 1
ATOM 1640 C C . ASP A 1 207 ? -34.907 -6.404 22.255 1.00 80.12 207 ASP A C 1
ATOM 1642 O O . ASP A 1 207 ? -34.497 -6.003 23.357 1.00 80.12 207 ASP A O 1
ATOM 1646 N N . PRO A 1 208 ? -35.802 -5.700 21.530 1.00 79.81 208 PRO A N 1
ATOM 1647 C CA . PRO A 1 208 ? -36.443 -4.474 22.003 1.00 79.81 208 PRO A CA 1
ATOM 1648 C C . PRO A 1 208 ? -37.149 -4.634 23.353 1.00 79.81 208 PRO A C 1
ATOM 1650 O O . PRO A 1 208 ? -37.106 -3.699 24.157 1.00 79.81 208 PRO A O 1
ATOM 1653 N N . ASP A 1 209 ? -37.687 -5.820 23.641 1.00 86.56 209 ASP A N 1
ATOM 1654 C CA . ASP A 1 209 ? -38.458 -6.117 24.855 1.00 86.56 209 ASP A CA 1
ATOM 1655 C C . ASP A 1 209 ? -37.581 -6.651 25.999 1.00 86.56 209 ASP A C 1
ATOM 1657 O O . ASP A 1 209 ? -38.041 -6.901 27.117 1.00 86.56 209 ASP A O 1
ATOM 1661 N N . ALA A 1 210 ? -36.273 -6.799 25.764 1.00 82.69 210 ALA A N 1
ATOM 1662 C CA . ALA A 1 210 ? -35.345 -7.204 26.806 1.00 82.69 210 ALA A CA 1
ATOM 1663 C C . ALA A 1 210 ? -35.277 -6.160 27.932 1.00 82.69 210 ALA A C 1
ATOM 1665 O O . ALA A 1 210 ? -35.192 -4.952 27.695 1.00 82.69 210 ALA A O 1
ATOM 1666 N N . SER A 1 211 ? -35.215 -6.634 29.179 1.00 84.94 211 SER A N 1
ATOM 1667 C CA . SER A 1 211 ? -35.034 -5.748 30.332 1.00 84.94 211 SER A CA 1
ATOM 1668 C C . SER A 1 211 ? -33.747 -4.924 30.214 1.00 84.94 211 SER A C 1
ATOM 1670 O O . SER A 1 211 ? -32.738 -5.395 29.682 1.00 84.94 211 SER A O 1
ATOM 1672 N N . GLU A 1 212 ? -33.737 -3.713 30.776 1.00 86.12 212 GLU A N 1
ATOM 1673 C CA . GLU A 1 212 ? -32.571 -2.813 30.756 1.00 86.12 212 GLU A CA 1
ATOM 1674 C C . GLU A 1 212 ? -31.289 -3.478 31.283 1.00 86.12 212 GLU A C 1
ATOM 1676 O O . GLU A 1 212 ? -30.197 -3.281 30.746 1.00 86.12 212 GLU A O 1
ATOM 1681 N N . LYS A 1 213 ? -31.411 -4.357 32.287 1.00 86.88 213 LYS A N 1
ATOM 1682 C CA . LYS A 1 213 ? -30.291 -5.161 32.798 1.00 86.88 213 LYS A CA 1
ATOM 1683 C C . LYS A 1 213 ? -29.728 -6.098 31.722 1.00 86.88 213 LYS A C 1
ATOM 1685 O O . LYS A 1 213 ? -28.511 -6.218 31.591 1.00 86.88 213 LYS A O 1
ATOM 1690 N N . LYS A 1 214 ? -30.600 -6.735 30.936 1.00 83.19 214 LYS A N 1
ATOM 1691 C CA . LYS A 1 214 ? -30.239 -7.660 29.853 1.00 83.19 214 LYS A CA 1
ATOM 1692 C C . LYS A 1 214 ? -29.658 -6.901 28.653 1.00 83.19 214 LYS A C 1
ATOM 1694 O O . LYS A 1 214 ? -28.626 -7.314 28.133 1.00 83.19 214 LYS A O 1
ATOM 1699 N N . LYS A 1 215 ? -30.225 -5.740 28.299 1.00 84.62 215 LYS A N 1
ATOM 1700 C CA . LYS A 1 215 ? -29.685 -4.823 27.275 1.00 84.62 215 LYS A CA 1
ATOM 1701 C C . LYS A 1 215 ? -28.280 -4.326 27.634 1.00 84.62 215 LYS A C 1
ATOM 1703 O O . LYS A 1 215 ? -27.367 -4.420 26.815 1.00 84.62 215 LYS A O 1
ATOM 1708 N N . ARG A 1 216 ? -28.063 -3.872 28.876 1.00 83.75 216 ARG A N 1
ATOM 1709 C CA . ARG A 1 216 ? -26.736 -3.451 29.375 1.00 83.75 216 ARG A CA 1
ATOM 1710 C C . ARG A 1 216 ? -25.731 -4.601 29.406 1.00 83.75 216 ARG A C 1
ATOM 1712 O O . ARG A 1 216 ? -24.580 -4.406 29.027 1.00 83.75 216 ARG A O 1
ATOM 1719 N N . ALA A 1 217 ? -26.149 -5.793 29.832 1.00 85.81 217 ALA A N 1
ATOM 1720 C CA . ALA A 1 217 ? -25.286 -6.972 29.834 1.00 85.81 217 ALA A CA 1
ATOM 1721 C C . ALA A 1 217 ? -24.874 -7.394 28.413 1.00 85.81 217 ALA A C 1
ATOM 1723 O O . ALA A 1 217 ? -23.719 -7.752 28.200 1.00 85.81 217 ALA A O 1
ATOM 1724 N N . LEU A 1 218 ? -25.788 -7.309 27.441 1.00 82.62 218 LEU A N 1
ATOM 1725 C CA . LEU A 1 218 ? -25.504 -7.576 26.030 1.00 82.62 218 LEU A CA 1
ATOM 1726 C C . LEU A 1 218 ? -24.539 -6.543 25.439 1.00 82.62 218 LEU A C 1
ATOM 1728 O O . LEU A 1 218 ? -23.544 -6.941 24.845 1.00 82.62 218 LEU A O 1
ATOM 1732 N N . LYS A 1 219 ? -24.746 -5.241 25.687 1.00 82.31 219 LYS A N 1
ATOM 1733 C CA . LYS A 1 219 ? -23.798 -4.190 25.267 1.00 82.31 219 LYS A CA 1
ATOM 1734 C C . LYS A 1 219 ? -22.402 -4.378 25.868 1.00 82.31 219 LYS A C 1
ATOM 1736 O O . LYS A 1 219 ? -21.418 -4.200 25.170 1.00 82.31 219 LYS A O 1
ATOM 1741 N N . LYS A 1 220 ? -22.292 -4.809 27.131 1.00 83.38 220 LYS A N 1
ATOM 1742 C CA . LYS A 1 220 ? -20.992 -5.119 27.762 1.00 83.38 220 LYS A CA 1
ATOM 1743 C C . LYS A 1 220 ? -20.261 -6.311 27.136 1.00 83.38 220 LYS A C 1
ATOM 1745 O O . LYS A 1 220 ? -19.050 -6.410 27.286 1.00 83.38 220 LYS A O 1
ATOM 1750 N N . LYS A 1 221 ? -20.979 -7.225 26.478 1.00 83.50 221 LYS A N 1
ATOM 1751 C CA . LYS A 1 221 ? -20.381 -8.340 25.728 1.00 83.50 221 LYS A CA 1
ATOM 1752 C C . LYS A 1 221 ? -19.958 -7.939 24.314 1.00 83.50 221 LYS A C 1
ATOM 1754 O O . LYS A 1 221 ? -19.314 -8.744 23.645 1.00 83.50 221 LYS A O 1
ATOM 1759 N N . GLN A 1 222 ? -20.322 -6.739 23.855 1.00 83.25 222 GLN A N 1
ATOM 1760 C CA . GLN A 1 222 ? -19.894 -6.233 22.559 1.00 83.25 222 GLN A CA 1
ATOM 1761 C C . GLN A 1 222 ? -18.392 -5.999 22.593 1.00 83.25 222 GLN A C 1
ATOM 1763 O O . GLN A 1 222 ? -17.888 -5.234 23.416 1.00 83.25 222 GLN A O 1
ATOM 1768 N N . LYS A 1 223 ? -17.674 -6.696 21.713 1.00 84.25 223 LYS A N 1
ATOM 1769 C CA . LYS A 1 223 ? -16.252 -6.448 21.524 1.00 84.25 223 LYS A CA 1
ATOM 1770 C C . LYS A 1 223 ? -16.071 -5.077 20.868 1.00 84.25 223 LYS A C 1
ATOM 1772 O O . LYS A 1 223 ? -16.912 -4.694 20.051 1.00 84.25 223 LYS A O 1
ATOM 1777 N N . PRO A 1 224 ? -14.998 -4.344 21.210 1.00 86.00 224 PRO A N 1
ATOM 1778 C CA . PRO A 1 224 ? -14.648 -3.139 20.474 1.00 86.00 224 PRO A CA 1
ATOM 1779 C C . PRO A 1 224 ? -14.407 -3.475 18.993 1.00 86.00 224 PRO A C 1
ATOM 1781 O O . PRO A 1 224 ? -14.091 -4.631 18.689 1.00 86.00 224 PRO A O 1
ATOM 1784 N N . PRO A 1 225 ? -14.530 -2.491 18.083 1.00 90.94 225 PRO A N 1
ATOM 1785 C CA . PRO A 1 225 ? -14.196 -2.683 16.679 1.00 90.94 225 PRO A CA 1
ATOM 1786 C C . PRO A 1 225 ? -12.789 -3.266 16.525 1.00 90.94 225 PRO A C 1
ATOM 1788 O O . PRO A 1 225 ? -11.872 -2.869 17.247 1.00 90.94 225 PRO A O 1
ATOM 1791 N N . TYR A 1 226 ? -12.620 -4.203 15.595 1.00 93.50 226 TYR A N 1
ATOM 1792 C CA . TYR A 1 226 ? -11.354 -4.900 15.380 1.00 93.50 226 TYR A CA 1
ATOM 1793 C C . TYR A 1 226 ? -11.056 -5.087 13.896 1.00 93.50 226 TYR A C 1
ATOM 1795 O O . TYR A 1 226 ? -11.948 -5.349 13.088 1.00 93.50 226 TYR A O 1
ATOM 1803 N N . LEU A 1 227 ? -9.778 -5.001 13.540 1.00 96.31 227 LEU A N 1
ATOM 1804 C CA . LEU A 1 227 ? -9.309 -5.246 12.183 1.00 96.31 227 LEU A CA 1
ATOM 1805 C C . LEU A 1 227 ? -9.322 -6.746 11.872 1.00 96.31 227 LEU A C 1
ATOM 1807 O O . LEU A 1 227 ? -8.762 -7.549 12.621 1.00 96.31 227 LEU A O 1
ATOM 1811 N N . SER A 1 228 ? -9.955 -7.151 10.771 1.00 96.88 228 SER A N 1
ATOM 1812 C CA . SER A 1 228 ? -10.085 -8.568 10.41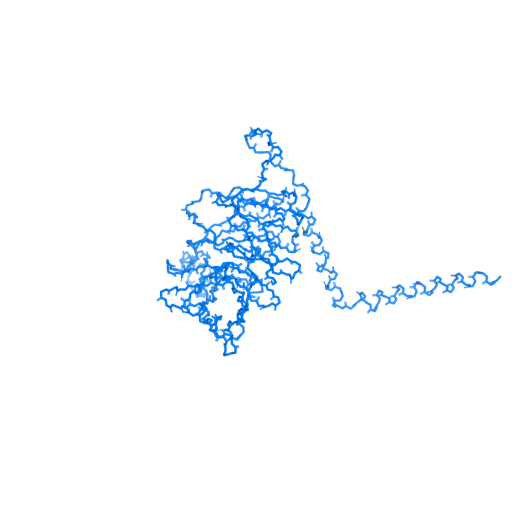8 1.00 96.88 228 SER A CA 1
ATOM 1813 C C . SER A 1 228 ? -10.106 -8.793 8.913 1.00 96.88 228 SER A C 1
ATOM 1815 O O . SER A 1 228 ? -10.694 -8.011 8.165 1.00 96.88 228 SER A O 1
ATOM 1817 N N . VAL A 1 229 ? -9.533 -9.920 8.480 1.00 97.31 229 VAL A N 1
ATOM 1818 C CA . VAL A 1 229 ? -9.700 -10.437 7.118 1.00 97.31 229 VAL A CA 1
ATOM 1819 C C . VAL A 1 229 ? -11.193 -10.602 6.810 1.00 97.31 229 VAL A C 1
ATOM 1821 O O . VAL A 1 229 ? -11.942 -11.259 7.543 1.00 97.31 229 VAL A O 1
ATOM 1824 N N . ILE A 1 230 ? -11.642 -9.982 5.721 1.00 96.81 230 ILE A N 1
ATOM 1825 C CA . ILE A 1 230 ? -13.025 -10.061 5.225 1.00 96.81 230 ILE A CA 1
ATOM 1826 C C . ILE A 1 230 ? -13.147 -10.996 4.026 1.00 96.81 230 ILE A C 1
ATOM 1828 O O . ILE A 1 230 ? -14.185 -11.633 3.859 1.00 96.81 230 ILE A O 1
ATOM 1832 N N . LYS A 1 231 ? -12.101 -11.092 3.202 1.00 96.06 231 LYS A N 1
ATOM 1833 C CA . LYS A 1 231 ? -12.130 -11.838 1.947 1.00 96.06 231 LYS A CA 1
ATOM 1834 C C . LYS A 1 231 ? -10.718 -12.233 1.532 1.00 96.06 231 LYS A C 1
ATOM 1836 O O . LYS A 1 231 ? -9.757 -11.519 1.806 1.00 96.06 231 LYS A O 1
ATOM 1841 N N . ARG A 1 232 ? -10.618 -13.363 0.843 1.00 95.19 232 ARG A N 1
ATOM 1842 C CA . ARG A 1 232 ? -9.403 -13.863 0.204 1.00 95.19 232 ARG A CA 1
ATOM 1843 C C . ARG A 1 232 ? -9.758 -14.333 -1.194 1.00 95.19 232 ARG A C 1
ATOM 1845 O O . ARG A 1 232 ? -10.677 -15.137 -1.347 1.00 95.19 232 ARG A O 1
ATOM 1852 N N . GLU A 1 233 ? -9.069 -13.815 -2.197 1.00 94.88 233 GLU A N 1
ATOM 1853 C CA . GLU A 1 233 ? -9.310 -14.161 -3.594 1.00 94.88 233 GLU A CA 1
ATOM 1854 C C . GLU A 1 233 ? -8.054 -14.765 -4.189 1.00 94.88 233 GLU A C 1
ATOM 1856 O O . GLU A 1 233 ? -7.049 -14.077 -4.339 1.00 94.88 233 GLU A O 1
ATOM 1861 N N . LYS A 1 234 ? -8.117 -16.058 -4.514 1.00 94.38 234 LYS A N 1
ATOM 1862 C CA . LYS A 1 234 ? -7.050 -16.737 -5.247 1.00 94.38 234 LYS A CA 1
ATOM 1863 C C . LYS A 1 234 ? -6.902 -16.092 -6.623 1.00 94.38 234 LYS A C 1
ATOM 1865 O O . LYS A 1 234 ? -7.911 -15.845 -7.282 1.00 94.38 234 LYS A O 1
ATOM 1870 N N . ILE A 1 235 ? -5.658 -15.863 -7.025 1.00 94.19 235 ILE A N 1
ATOM 1871 C CA . ILE A 1 235 ? -5.296 -15.357 -8.345 1.00 94.19 235 ILE A CA 1
ATOM 1872 C C . ILE A 1 235 ? -4.627 -16.478 -9.137 1.00 94.19 235 ILE A C 1
ATOM 1874 O O . ILE A 1 235 ? -3.785 -17.202 -8.602 1.00 94.19 235 ILE A O 1
ATOM 1878 N N . GLU A 1 236 ? -5.013 -16.631 -10.401 1.00 93.19 236 GLU A N 1
ATOM 1879 C CA . GLU A 1 236 ? -4.460 -17.646 -11.302 1.00 93.19 236 GLU A CA 1
ATOM 1880 C C . GLU A 1 236 ? -3.787 -17.004 -12.517 1.00 93.19 236 GLU A C 1
ATOM 1882 O O . GLU A 1 236 ? -4.154 -15.909 -12.943 1.00 93.19 236 GLU A O 1
ATOM 1887 N N . ALA A 1 237 ? -2.789 -17.676 -13.090 1.00 93.00 237 ALA A N 1
ATOM 1888 C CA . ALA A 1 237 ? -2.174 -17.226 -14.334 1.00 93.00 237 ALA A CA 1
ATOM 1889 C C . ALA A 1 237 ? -3.215 -17.193 -15.461 1.00 93.00 237 ALA A C 1
ATOM 1891 O O . ALA A 1 237 ? -3.938 -18.169 -15.677 1.00 93.00 237 ALA A O 1
ATOM 1892 N N . ALA A 1 238 ? -3.278 -16.086 -16.203 1.00 93.50 238 ALA A N 1
ATOM 1893 C CA . ALA A 1 238 ? -4.152 -15.986 -17.364 1.00 93.50 238 ALA A CA 1
ATOM 1894 C C . ALA A 1 238 ? -3.782 -17.047 -18.419 1.00 93.50 238 ALA A C 1
ATOM 1896 O O . ALA A 1 238 ? -2.611 -17.380 -18.608 1.00 93.50 238 ALA A O 1
ATOM 1897 N N . SER A 1 239 ? -4.774 -17.552 -19.157 1.00 89.75 239 SER A N 1
ATOM 1898 C CA . SER A 1 239 ? -4.568 -18.595 -20.176 1.00 89.75 239 SER A CA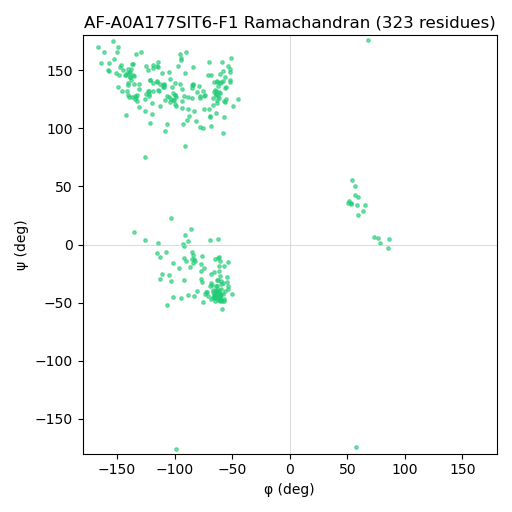 1
ATOM 1899 C C . SER A 1 239 ? -3.595 -18.178 -21.286 1.00 89.75 239 SER A C 1
ATOM 1901 O O . SER A 1 239 ? -2.840 -19.014 -21.773 1.00 89.75 239 SER A O 1
ATOM 1903 N N . GLY A 1 240 ? -3.587 -16.893 -21.653 1.00 89.56 240 GLY A N 1
ATOM 1904 C CA . GLY A 1 240 ? -2.684 -16.311 -22.653 1.00 89.56 240 GLY A CA 1
ATOM 1905 C C . GLY A 1 240 ? -1.368 -15.760 -22.095 1.00 89.56 240 GLY A C 1
ATOM 1906 O O . GLY A 1 240 ? -0.643 -15.086 -22.820 1.00 89.56 240 GLY A O 1
ATOM 1907 N N . MET A 1 241 ? -1.062 -15.987 -20.815 1.00 93.69 241 MET A N 1
ATOM 1908 C CA . MET A 1 241 ? 0.180 -15.514 -20.206 1.00 93.69 241 MET A CA 1
ATOM 1909 C C . MET A 1 241 ? 1.396 -16.211 -20.830 1.00 93.69 241 MET A C 1
ATOM 1911 O O . MET A 1 241 ? 1.376 -17.420 -21.072 1.00 93.69 241 MET A O 1
ATOM 1915 N N . ARG A 1 242 ? 2.475 -15.452 -21.062 1.00 92.69 242 ARG A N 1
ATOM 1916 C CA . ARG A 1 242 ? 3.739 -15.976 -21.602 1.00 92.69 242 ARG A CA 1
ATOM 1917 C C . ARG A 1 242 ? 4.256 -17.127 -20.729 1.00 92.69 242 ARG A C 1
ATOM 1919 O O . ARG A 1 242 ? 4.210 -17.046 -19.503 1.00 92.69 242 ARG A O 1
ATOM 1926 N N . SER A 1 243 ? 4.716 -18.214 -21.349 1.00 92.25 243 SER A N 1
ATOM 1927 C CA . SER A 1 243 ? 4.988 -19.481 -20.653 1.00 92.25 243 SER A CA 1
ATOM 1928 C C . SER A 1 243 ? 6.103 -19.399 -19.606 1.00 92.25 243 SER A C 1
ATOM 1930 O O . SER A 1 243 ? 6.030 -20.060 -18.576 1.00 92.25 243 SER A O 1
ATOM 1932 N N . ASP A 1 244 ? 7.133 -18.599 -19.866 1.00 92.88 244 ASP A N 1
ATOM 1933 C CA . ASP A 1 244 ? 8.242 -18.309 -18.951 1.00 92.88 244 ASP A CA 1
ATOM 1934 C C . ASP A 1 244 ? 7.784 -17.485 -17.736 1.00 92.88 244 ASP A C 1
ATOM 1936 O O . ASP A 1 244 ? 8.068 -17.870 -16.602 1.00 92.88 244 ASP A O 1
ATOM 1940 N N . ALA A 1 245 ? 7.004 -16.423 -17.959 1.00 93.38 245 ALA A N 1
ATOM 1941 C CA . ALA A 1 245 ? 6.408 -15.606 -16.906 1.00 93.38 245 ALA A CA 1
ATOM 1942 C C . ALA A 1 245 ? 5.451 -16.440 -16.046 1.00 93.38 245 ALA A C 1
ATOM 1944 O O . ALA A 1 245 ? 5.475 -16.372 -14.821 1.00 93.38 245 ALA A O 1
ATOM 1945 N N . LYS A 1 246 ? 4.625 -17.276 -16.686 1.00 94.44 246 LYS A N 1
ATOM 1946 C CA . LYS A 1 246 ? 3.717 -18.197 -15.998 1.00 94.44 246 LYS A CA 1
ATOM 1947 C C . LYS A 1 246 ? 4.486 -19.186 -15.128 1.00 94.44 246 LYS A C 1
ATOM 1949 O O . LYS A 1 246 ? 4.144 -19.355 -13.964 1.00 94.44 246 LYS A O 1
ATOM 1954 N N . LYS A 1 247 ? 5.543 -19.801 -15.667 1.00 92.25 247 LYS A N 1
ATOM 1955 C CA . LYS A 1 247 ? 6.398 -20.718 -14.906 1.00 92.25 247 LYS A CA 1
ATOM 1956 C C . LYS A 1 247 ? 7.013 -20.013 -13.694 1.00 92.25 247 LYS A C 1
ATOM 1958 O O . LYS A 1 247 ? 6.914 -20.540 -12.595 1.00 92.25 247 LYS A O 1
ATOM 1963 N N . SER A 1 248 ? 7.587 -18.821 -13.881 1.00 92.06 248 SER A N 1
ATOM 1964 C CA . SER A 1 248 ? 8.151 -18.019 -12.786 1.00 92.06 248 SER A CA 1
ATOM 1965 C C . SER A 1 248 ? 7.106 -17.715 -11.706 1.00 92.06 248 SER A C 1
ATOM 1967 O O . SER A 1 248 ? 7.360 -17.965 -10.529 1.00 92.06 248 SER A O 1
ATOM 1969 N N . PHE A 1 249 ? 5.905 -17.285 -12.099 1.00 91.81 249 PHE A N 1
ATOM 1970 C CA . PHE A 1 249 ? 4.793 -17.047 -11.180 1.00 91.81 249 PHE A CA 1
ATOM 1971 C C . PHE A 1 249 ? 4.365 -18.311 -10.409 1.00 91.81 249 PHE A C 1
ATOM 1973 O O . PHE A 1 249 ? 4.108 -18.259 -9.209 1.00 91.81 249 PHE A O 1
ATOM 1980 N N . GLU A 1 250 ? 4.279 -19.459 -11.076 1.00 89.81 250 GLU A N 1
ATOM 1981 C CA . GLU A 1 250 ? 3.776 -20.691 -10.460 1.00 89.81 250 GLU A CA 1
ATOM 1982 C C . GLU A 1 250 ? 4.803 -21.376 -9.547 1.00 89.81 250 GLU A C 1
ATOM 1984 O O . GLU A 1 250 ? 4.406 -22.043 -8.590 1.00 89.81 250 GLU A O 1
ATOM 1989 N N . SER A 1 251 ? 6.108 -21.230 -9.811 1.00 85.19 251 SER A N 1
ATOM 1990 C CA . SER A 1 251 ? 7.148 -21.957 -9.067 1.00 85.19 251 SER A CA 1
ATOM 1991 C C . SER A 1 251 ? 8.044 -21.094 -8.181 1.00 85.19 251 SER A C 1
ATOM 1993 O O . SER A 1 251 ? 8.562 -21.594 -7.184 1.00 85.19 251 SER A O 1
ATOM 1995 N N . GLU A 1 252 ? 8.273 -19.828 -8.532 1.00 85.31 252 GLU A N 1
ATOM 1996 C CA . GLU A 1 252 ? 9.370 -19.028 -7.964 1.00 85.31 252 GLU A CA 1
ATOM 1997 C C . GLU A 1 252 ? 8.972 -17.602 -7.569 1.00 85.31 252 GLU A C 1
ATOM 1999 O O . GLU A 1 252 ? 9.840 -16.809 -7.217 1.00 85.31 252 GLU A O 1
ATOM 2004 N N . PHE A 1 253 ? 7.678 -17.287 -7.559 1.00 90.12 253 PHE A N 1
ATOM 2005 C CA . PHE A 1 253 ? 7.184 -15.925 -7.389 1.00 90.12 253 PHE A CA 1
ATOM 2006 C C . PHE A 1 253 ? 7.671 -15.230 -6.109 1.00 90.12 253 PHE A C 1
ATOM 2008 O O . PHE A 1 253 ? 7.430 -15.682 -4.981 1.00 90.12 253 PHE A O 1
ATOM 2015 N N . ARG A 1 254 ? 8.324 -14.078 -6.276 1.00 90.00 254 ARG A N 1
ATOM 2016 C CA . ARG A 1 254 ? 8.817 -13.220 -5.189 1.00 90.00 254 ARG A CA 1
ATOM 2017 C C . ARG A 1 254 ? 8.285 -11.797 -5.368 1.00 90.00 254 ARG A C 1
ATOM 2019 O O . ARG A 1 254 ? 9.038 -10.913 -5.770 1.00 90.00 254 ARG A O 1
ATOM 2026 N N . PRO A 1 255 ? 6.998 -11.563 -5.063 1.00 92.06 255 PRO A N 1
ATOM 2027 C CA . PRO A 1 255 ? 6.413 -10.241 -5.216 1.00 92.06 255 PRO A CA 1
ATOM 2028 C C . PRO A 1 255 ? 7.092 -9.234 -4.294 1.00 92.06 255 PRO A C 1
ATOM 2030 O O . PRO A 1 255 ? 7.369 -9.519 -3.125 1.00 92.06 255 PRO A O 1
ATOM 2033 N N . ILE A 1 256 ? 7.297 -8.031 -4.809 1.00 91.38 256 ILE A N 1
ATOM 2034 C CA . ILE A 1 256 ? 7.729 -6.871 -4.044 1.00 91.38 256 ILE A CA 1
ATOM 2035 C C . ILE A 1 256 ? 6.749 -5.722 -4.257 1.00 91.38 256 ILE A C 1
ATOM 2037 O O . ILE A 1 256 ? 6.456 -5.303 -5.379 1.00 91.38 256 ILE A O 1
ATOM 2041 N N . GLY A 1 257 ? 6.241 -5.218 -3.135 1.00 91.25 257 GLY A N 1
ATOM 2042 C CA . GLY A 1 257 ? 5.299 -4.112 -3.094 1.00 91.25 257 GLY A CA 1
ATOM 2043 C C . GLY A 1 257 ? 4.010 -4.335 -3.890 1.00 91.25 257 GLY A C 1
ATOM 2044 O O . GLY A 1 257 ? 3.713 -5.411 -4.422 1.00 91.25 257 GLY A O 1
ATOM 2045 N N . LEU A 1 258 ? 3.226 -3.266 -3.932 1.00 94.00 258 LEU A N 1
ATOM 2046 C CA . LEU A 1 258 ? 1.943 -3.194 -4.603 1.00 94.00 258 LEU A CA 1
ATOM 2047 C C . LEU A 1 258 ? 1.746 -1.758 -5.071 1.00 94.00 258 LEU A C 1
ATOM 2049 O O . LEU A 1 258 ? 1.946 -0.836 -4.286 1.00 94.00 258 LEU A O 1
ATOM 2053 N N . ALA A 1 259 ? 1.292 -1.576 -6.306 1.00 93.25 259 ALA A N 1
ATOM 2054 C CA . ALA A 1 259 ? 0.831 -0.279 -6.779 1.00 93.25 259 ALA A CA 1
ATOM 2055 C C . ALA A 1 259 ? -0.445 -0.427 -7.617 1.00 93.25 259 ALA A C 1
ATOM 2057 O O . ALA A 1 259 ? -0.580 -1.379 -8.383 1.00 93.25 259 ALA A O 1
ATOM 2058 N N . GLU A 1 260 ? -1.397 0.496 -7.480 1.00 90.50 260 GLU A N 1
ATOM 2059 C CA . GLU A 1 260 ? -2.615 0.506 -8.297 1.00 90.50 260 GLU A CA 1
ATOM 2060 C C . GLU A 1 260 ? -2.490 1.550 -9.408 1.00 90.50 260 GLU A C 1
ATOM 2062 O O . GLU A 1 260 ? -2.263 2.729 -9.151 1.00 90.50 260 GLU A O 1
ATOM 2067 N N . ARG A 1 261 ? -2.665 1.115 -10.658 1.00 89.38 261 ARG A N 1
ATOM 2068 C CA . ARG A 1 261 ? -2.651 1.983 -11.838 1.00 89.38 261 ARG A CA 1
ATOM 2069 C C . ARG A 1 261 ? -3.794 1.580 -12.757 1.00 89.38 261 ARG A C 1
ATOM 2071 O O . ARG A 1 261 ? -3.943 0.409 -13.095 1.00 89.38 261 ARG A O 1
ATOM 2078 N N . GLN A 1 262 ? -4.628 2.547 -13.140 1.00 84.69 262 GLN A N 1
ATOM 2079 C CA . GLN A 1 262 ? -5.750 2.338 -14.071 1.00 84.69 262 GLN A CA 1
ATOM 2080 C C . GLN A 1 262 ? -6.677 1.161 -13.679 1.00 84.69 262 GLN A C 1
ATOM 2082 O O . GLN A 1 262 ? -7.173 0.420 -14.525 1.00 84.69 262 GLN A O 1
ATOM 2087 N N . GLY A 1 263 ? -6.914 0.978 -12.375 1.00 82.50 263 GLY A N 1
ATOM 2088 C CA . GLY A 1 263 ? -7.801 -0.059 -11.833 1.00 82.50 263 GLY A CA 1
ATOM 2089 C C . GLY A 1 263 ? -7.212 -1.475 -11.785 1.00 82.50 263 GLY A C 1
ATOM 2090 O O . GLY A 1 263 ? -7.907 -2.397 -11.344 1.00 82.50 263 GLY A O 1
ATOM 2091 N N . ARG A 1 264 ? -5.951 -1.652 -12.202 1.00 89.88 264 ARG A N 1
ATOM 2092 C CA . ARG A 1 264 ? -5.189 -2.901 -12.085 1.00 89.88 264 ARG A CA 1
ATOM 2093 C C . ARG A 1 264 ? -4.169 -2.785 -10.959 1.00 89.88 264 ARG A C 1
ATOM 2095 O O . ARG A 1 264 ? -3.639 -1.705 -10.698 1.00 89.88 264 ARG A O 1
ATOM 2102 N N . ILE A 1 265 ? -3.895 -3.910 -10.308 1.00 94.19 265 ILE A N 1
ATOM 2103 C CA . ILE A 1 265 ? -2.845 -4.000 -9.295 1.00 94.19 265 ILE A CA 1
ATOM 2104 C C . ILE A 1 265 ? -1.564 -4.466 -9.976 1.00 94.19 265 ILE A C 1
ATOM 2106 O O . ILE A 1 265 ? -1.591 -5.428 -10.738 1.00 94.19 265 ILE A O 1
ATOM 2110 N N . TYR A 1 266 ? -0.453 -3.813 -9.675 1.00 95.50 266 TYR A N 1
ATOM 2111 C CA . TYR A 1 266 ? 0.871 -4.158 -10.159 1.00 95.50 266 TYR A CA 1
ATOM 2112 C C . TYR A 1 266 ? 1.760 -4.590 -9.003 1.00 95.50 266 TYR A C 1
ATOM 2114 O O . TYR A 1 266 ? 1.718 -4.013 -7.915 1.00 95.50 266 TYR A O 1
ATOM 2122 N N . THR A 1 267 ? 2.572 -5.607 -9.256 1.00 95.31 267 THR A N 1
ATOM 2123 C CA . THR A 1 267 ? 3.635 -6.058 -8.360 1.00 95.31 267 THR A CA 1
ATOM 2124 C C . THR A 1 267 ? 4.823 -6.486 -9.200 1.00 95.31 267 THR A C 1
ATOM 2126 O O . THR A 1 267 ? 4.659 -6.973 -10.320 1.00 95.31 267 THR A O 1
ATOM 2129 N N . LEU A 1 268 ? 6.019 -6.266 -8.679 1.00 95.00 268 LEU A N 1
ATOM 2130 C CA . LEU A 1 268 ? 7.255 -6.583 -9.373 1.00 95.00 268 LEU A CA 1
ATOM 2131 C C . LEU A 1 268 ? 7.845 -7.859 -8.767 1.00 95.00 268 LEU A C 1
ATOM 2133 O O . LEU A 1 268 ? 7.771 -8.067 -7.562 1.00 95.00 268 LEU A O 1
ATOM 2137 N N . ASP A 1 269 ? 8.427 -8.712 -9.596 1.00 94.44 269 ASP A N 1
ATOM 2138 C CA . ASP A 1 269 ? 9.398 -9.715 -9.174 1.00 94.44 269 ASP A CA 1
ATOM 2139 C C . ASP A 1 269 ? 10.756 -9.254 -9.697 1.00 94.44 269 ASP A C 1
ATOM 2141 O O . ASP A 1 269 ? 11.058 -9.380 -10.885 1.00 94.44 269 ASP A O 1
ATOM 2145 N N . SER A 1 270 ? 11.536 -8.611 -8.827 1.00 89.88 270 SER A N 1
ATOM 2146 C CA . SER A 1 270 ? 12.799 -7.972 -9.212 1.00 89.88 270 SER A CA 1
ATOM 2147 C C . SER A 1 270 ? 13.926 -8.967 -9.463 1.00 89.88 270 SER A C 1
ATOM 2149 O O . SER A 1 270 ? 14.886 -8.627 -10.146 1.00 89.88 270 SER A O 1
ATOM 2151 N N . GLU A 1 271 ? 13.821 -10.188 -8.943 1.00 91.19 271 GLU A N 1
ATOM 2152 C CA . GLU A 1 271 ? 14.821 -11.235 -9.154 1.00 91.19 271 GLU A CA 1
ATOM 2153 C C . GLU A 1 271 ? 14.577 -11.936 -10.494 1.00 91.19 271 GLU A C 1
ATOM 2155 O O . GLU A 1 271 ? 15.508 -12.142 -11.270 1.00 91.19 271 GLU A O 1
ATOM 2160 N N . ALA A 1 272 ? 13.313 -12.253 -10.797 1.00 92.25 272 ALA A N 1
ATOM 2161 C CA . ALA A 1 272 ? 12.928 -12.869 -12.064 1.00 92.25 272 ALA A CA 1
ATOM 2162 C C . ALA A 1 272 ? 12.703 -11.852 -13.203 1.00 92.25 272 ALA A C 1
ATOM 2164 O O . ALA A 1 272 ? 12.514 -12.259 -14.348 1.00 92.25 272 ALA A O 1
ATOM 2165 N N . LEU A 1 273 ? 12.752 -10.548 -12.899 1.00 94.00 273 LEU A N 1
ATOM 2166 C CA . LEU A 1 273 ? 12.544 -9.431 -13.828 1.00 94.00 273 LEU A CA 1
ATOM 2167 C C . LEU A 1 273 ? 11.190 -9.499 -14.546 1.00 94.00 273 LEU A C 1
ATOM 2169 O O . LEU A 1 273 ? 11.107 -9.370 -15.769 1.00 94.00 273 LEU A O 1
ATOM 2173 N N . TYR A 1 274 ? 10.121 -9.671 -13.769 1.00 95.62 274 TYR A N 1
ATOM 2174 C CA . TYR A 1 274 ? 8.750 -9.643 -14.274 1.00 95.62 274 TYR A CA 1
ATOM 2175 C C . TYR A 1 274 ? 7.913 -8.584 -13.577 1.00 95.62 274 TYR A C 1
ATOM 2177 O O . TYR A 1 274 ? 7.786 -8.586 -12.353 1.00 95.62 274 TYR A O 1
ATOM 2185 N N . LEU A 1 275 ? 7.265 -7.727 -14.362 1.00 96.00 275 LEU A N 1
ATOM 2186 C CA . LEU A 1 275 ? 6.168 -6.902 -13.881 1.00 96.00 275 LEU A CA 1
ATOM 2187 C C . LEU A 1 275 ? 4.871 -7.689 -14.054 1.00 96.00 275 LEU A C 1
ATOM 2189 O O . LEU A 1 275 ? 4.458 -8.001 -15.173 1.00 96.00 275 LEU A O 1
ATOM 2193 N N . TYR A 1 276 ? 4.215 -7.997 -12.942 1.00 95.81 276 TYR A N 1
ATOM 2194 C CA . TYR A 1 276 ? 2.935 -8.680 -12.951 1.00 95.81 276 TYR A CA 1
ATOM 2195 C C . TYR A 1 276 ? 1.783 -7.700 -12.761 1.00 95.81 276 TYR A C 1
ATOM 2197 O O . TYR A 1 276 ? 1.837 -6.799 -11.923 1.00 95.81 276 TYR A O 1
ATOM 2205 N N . SER A 1 277 ? 0.708 -7.919 -13.514 1.00 95.12 277 SER A N 1
ATOM 2206 C CA . SER A 1 277 ? -0.535 -7.163 -13.423 1.00 95.12 277 SER A CA 1
ATOM 2207 C C . SER A 1 277 ? -1.688 -8.090 -13.059 1.00 95.12 277 SER A C 1
ATOM 2209 O O . SER A 1 277 ? -1.975 -9.051 -13.772 1.00 95.12 277 SER A O 1
ATOM 2211 N N . ILE A 1 278 ? -2.357 -7.795 -11.950 1.00 94.19 278 ILE A N 1
ATOM 2212 C CA . ILE A 1 278 ? -3.493 -8.547 -11.427 1.00 94.19 278 ILE A CA 1
ATOM 2213 C C . ILE A 1 278 ? -4.785 -7.833 -11.823 1.00 94.19 278 ILE A C 1
ATOM 2215 O O . ILE A 1 278 ? -5.038 -6.686 -11.434 1.00 94.19 278 ILE A O 1
ATOM 2219 N N . ASP A 1 279 ? -5.632 -8.553 -12.554 1.00 91.81 279 ASP A N 1
ATOM 2220 C CA . ASP A 1 279 ? -7.013 -8.166 -12.795 1.00 91.81 279 ASP A CA 1
ATOM 2221 C C . ASP A 1 279 ? -7.903 -8.698 -11.669 1.00 91.81 279 ASP A C 1
ATOM 2223 O O . ASP A 1 279 ? -8.131 -9.902 -11.539 1.00 91.81 279 ASP A O 1
ATOM 2227 N N . ARG A 1 280 ? -8.427 -7.794 -10.837 1.00 87.38 280 ARG A N 1
ATOM 2228 C CA . ARG A 1 280 ? -9.308 -8.171 -9.722 1.00 87.38 280 ARG A CA 1
ATOM 2229 C C . ARG A 1 280 ? -10.670 -8.698 -10.180 1.00 87.38 280 ARG A C 1
ATOM 2231 O O . ARG A 1 280 ? -11.308 -9.419 -9.417 1.00 87.38 280 ARG A O 1
ATOM 2238 N N . LYS A 1 281 ? -11.149 -8.314 -11.370 1.00 88.00 281 LYS A N 1
ATOM 2239 C CA . LYS A 1 281 ? -12.463 -8.74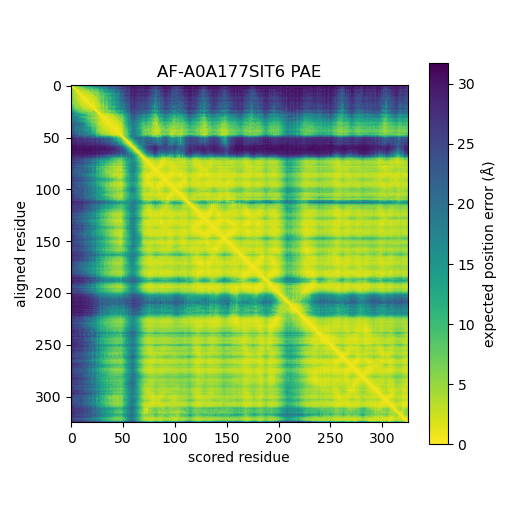5 -11.872 1.00 88.00 281 LYS A CA 1
ATOM 2240 C C . LYS A 1 281 ? -12.392 -10.187 -12.346 1.00 88.00 281 LYS A C 1
ATOM 2242 O O . LYS A 1 281 ? -13.186 -11.011 -11.897 1.00 88.00 281 LYS A O 1
ATOM 2247 N N . ASP A 1 282 ? -11.391 -10.476 -13.170 1.00 88.56 282 ASP A N 1
ATOM 2248 C CA . ASP A 1 282 ? -11.196 -11.803 -13.756 1.00 88.56 282 ASP A CA 1
ATOM 2249 C C . ASP A 1 282 ? -10.421 -12.743 -12.823 1.00 88.56 282 ASP A C 1
ATOM 2251 O O . ASP A 1 282 ? -10.417 -13.954 -13.021 1.00 88.56 282 ASP A O 1
ATOM 2255 N N . LYS A 1 283 ? -9.814 -12.195 -11.758 1.00 92.38 283 LYS A N 1
ATOM 2256 C CA . LYS A 1 283 ? -8.974 -12.912 -10.780 1.00 92.38 283 LYS A CA 1
ATOM 2257 C C . LYS A 1 283 ? -7.782 -13.596 -11.442 1.00 92.38 283 LYS A C 1
ATOM 2259 O O . LYS A 1 283 ? -7.323 -14.654 -11.010 1.00 92.38 283 LYS A O 1
ATOM 2264 N N . THR A 1 284 ? -7.273 -12.958 -12.487 1.00 93.56 284 THR A N 1
ATOM 2265 C CA . THR A 1 284 ? -6.151 -13.448 -13.275 1.00 93.56 284 THR A CA 1
ATOM 2266 C C . THR A 1 284 ? -4.947 -12.536 -13.153 1.00 93.56 284 THR A C 1
ATOM 2268 O O . THR A 1 284 ? -5.090 -11.328 -12.959 1.00 93.56 284 THR A O 1
ATOM 2271 N N . ILE A 1 285 ? -3.763 -13.105 -13.346 1.00 94.25 285 ILE A N 1
ATOM 2272 C CA . ILE A 1 285 ? -2.505 -12.371 -13.450 1.00 94.25 285 ILE A CA 1
ATOM 2273 C C . ILE A 1 285 ? -1.897 -12.536 -14.843 1.00 94.25 285 ILE A C 1
ATOM 2275 O O . ILE A 1 285 ? -1.934 -13.618 -15.433 1.00 94.25 285 ILE A O 1
ATOM 2279 N N . THR A 1 286 ? -1.337 -11.453 -15.369 1.00 94.62 286 THR A N 1
ATOM 2280 C CA . THR A 1 286 ? -0.480 -11.441 -16.560 1.00 94.62 286 THR A CA 1
ATOM 2281 C C . THR A 1 286 ? 0.899 -10.926 -16.169 1.00 94.62 286 THR A C 1
ATOM 2283 O O . THR A 1 286 ? 1.026 -10.205 -15.181 1.00 94.62 286 THR A O 1
ATOM 2286 N N . GLY A 1 287 ? 1.936 -11.304 -16.913 1.00 93.88 287 GLY A N 1
ATOM 2287 C CA . GLY A 1 287 ? 3.315 -10.913 -16.623 1.00 93.88 287 GLY A CA 1
ATOM 2288 C C . GLY A 1 287 ? 4.038 -10.477 -17.885 1.00 93.88 287 GLY A C 1
ATOM 2289 O O . GLY A 1 287 ? 3.895 -11.110 -18.933 1.00 93.88 287 GLY A O 1
ATOM 2290 N N . GLU A 1 288 ? 4.812 -9.410 -17.760 1.00 93.75 288 GLU A N 1
ATOM 2291 C CA . GLU A 1 288 ? 5.651 -8.842 -18.811 1.00 93.75 288 GLU A CA 1
ATOM 2292 C C . GLU A 1 288 ? 7.090 -8.748 -18.305 1.00 93.75 288 GLU A C 1
ATOM 2294 O O . GLU A 1 288 ? 7.328 -8.680 -17.098 1.00 93.75 288 GLU A O 1
ATOM 2299 N N . THR A 1 289 ? 8.061 -8.787 -19.218 1.00 93.69 289 THR A N 1
ATOM 2300 C CA . THR A 1 289 ? 9.466 -8.602 -18.837 1.00 93.69 289 THR A CA 1
ATOM 2301 C C . THR A 1 289 ? 9.649 -7.188 -18.301 1.00 93.69 289 THR A C 1
ATOM 2303 O O . THR A 1 289 ? 9.213 -6.241 -18.946 1.00 93.69 289 THR A O 1
ATOM 2306 N N . ALA A 1 290 ? 10.319 -7.054 -17.164 1.00 92.12 290 ALA A N 1
ATOM 2307 C CA . ALA A 1 290 ? 10.750 -5.773 -16.625 1.00 92.12 290 ALA A CA 1
ATOM 2308 C C . ALA A 1 290 ? 12.21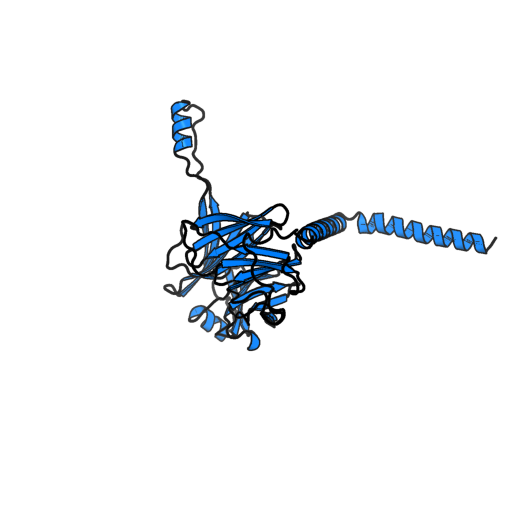3 -5.491 -17.000 1.00 92.12 290 ALA A C 1
ATOM 2310 O O . ALA A 1 290 ? 13.015 -6.409 -17.204 1.00 92.12 290 ALA A O 1
ATOM 2311 N N . SER A 1 291 ? 12.580 -4.214 -17.065 1.00 91.31 291 SER A N 1
ATOM 2312 C CA . SER A 1 291 ? 13.956 -3.797 -17.337 1.00 91.31 291 SER A CA 1
ATOM 2313 C C . SER A 1 291 ? 14.952 -4.326 -16.291 1.00 91.31 291 SER A C 1
ATOM 2315 O O . SER A 1 291 ? 14.686 -4.235 -15.094 1.00 91.31 291 SER A O 1
ATOM 2317 N N . PRO A 1 292 ? 16.163 -4.778 -16.682 1.00 91.06 292 PRO A N 1
ATOM 2318 C CA . PRO A 1 292 ? 17.200 -5.212 -15.737 1.00 91.06 292 PRO A CA 1
ATOM 2319 C C . PRO A 1 292 ? 17.606 -4.158 -14.698 1.00 91.06 292 PRO A C 1
ATOM 2321 O O . PRO A 1 292 ? 18.186 -4.498 -13.669 1.00 91.06 292 PRO A O 1
ATOM 2324 N N . LYS A 1 293 ? 17.302 -2.875 -14.940 1.00 91.25 293 LYS A N 1
ATOM 2325 C CA . LYS A 1 293 ? 17.567 -1.783 -13.991 1.00 91.25 293 LYS A CA 1
ATOM 2326 C C . LYS A 1 293 ? 16.814 -1.946 -12.672 1.00 91.25 293 LYS A C 1
ATOM 2328 O O . LYS A 1 293 ? 17.239 -1.375 -11.676 1.00 91.25 293 LYS A O 1
ATOM 2333 N N . VAL A 1 294 ? 15.719 -2.708 -12.665 1.00 92.00 294 VAL A N 1
ATOM 2334 C CA . VAL A 1 294 ? 14.897 -2.938 -11.470 1.00 92.00 294 VAL A CA 1
ATOM 2335 C C . VAL A 1 294 ? 15.381 -4.133 -10.642 1.00 92.00 294 VAL A C 1
ATOM 2337 O O . VAL A 1 294 ? 14.753 -4.471 -9.636 1.00 92.00 294 VAL A O 1
ATOM 2340 N N . TYR A 1 295 ? 16.479 -4.786 -11.031 1.00 91.31 295 TYR A N 1
ATOM 2341 C CA . TYR A 1 295 ? 17.029 -5.913 -10.283 1.00 91.31 295 TYR A CA 1
ATOM 2342 C C . TYR A 1 295 ? 17.337 -5.533 -8.827 1.00 91.31 295 TYR A C 1
ATOM 2344 O O . TYR A 1 295 ? 17.909 -4.478 -8.554 1.00 91.31 295 TYR A O 1
ATOM 2352 N N . GLY A 1 296 ? 16.947 -6.391 -7.881 1.00 88.81 296 GLY A N 1
ATOM 2353 C CA . GLY A 1 296 ? 17.169 -6.171 -6.448 1.00 88.81 296 GLY A CA 1
ATOM 2354 C C . GLY A 1 296 ? 16.289 -5.094 -5.798 1.00 88.81 296 GLY A C 1
ATOM 2355 O O . GLY A 1 296 ? 16.479 -4.802 -4.612 1.00 88.81 296 GLY A O 1
ATOM 2356 N N . SER A 1 297 ? 15.317 -4.533 -6.533 1.00 90.88 297 SER A N 1
ATOM 2357 C CA . SER A 1 297 ? 14.377 -3.532 -6.008 1.00 90.88 297 SER A CA 1
ATOM 2358 C C . SER A 1 297 ? 13.666 -4.002 -4.738 1.00 90.88 297 SER A C 1
ATOM 2360 O O . SER A 1 297 ? 13.476 -5.202 -4.520 1.00 90.88 297 SER A O 1
ATOM 2362 N N . LYS A 1 298 ? 13.250 -3.047 -3.899 1.00 89.38 298 LYS A N 1
ATOM 2363 C CA . LYS A 1 298 ? 12.583 -3.305 -2.608 1.00 89.38 298 LYS A CA 1
ATOM 2364 C C . LYS A 1 298 ? 11.124 -2.867 -2.551 1.00 89.38 298 LYS A C 1
ATOM 2366 O O . LYS A 1 298 ? 10.418 -3.244 -1.623 1.00 89.38 298 LYS A O 1
ATOM 2371 N N . GLY A 1 299 ? 10.652 -2.124 -3.545 1.00 90.44 299 GLY A N 1
ATOM 2372 C CA . GLY A 1 299 ? 9.268 -1.670 -3.608 1.00 90.44 299 GLY A CA 1
ATOM 2373 C C . GLY A 1 299 ? 8.900 -1.125 -4.979 1.00 90.44 299 GLY A C 1
ATOM 2374 O O . GLY A 1 299 ? 9.766 -0.925 -5.832 1.00 90.44 299 GLY A O 1
ATOM 2375 N N . ILE A 1 300 ? 7.606 -0.882 -5.161 1.00 93.75 300 ILE A N 1
ATOM 2376 C CA . ILE A 1 300 ? 7.004 -0.295 -6.358 1.00 93.75 300 ILE A CA 1
ATOM 2377 C C . ILE A 1 300 ? 5.993 0.767 -5.929 1.00 93.75 300 ILE A C 1
ATOM 2379 O O . ILE A 1 300 ? 5.325 0.602 -4.908 1.00 93.75 300 ILE A O 1
ATOM 2383 N N . PHE A 1 301 ? 5.877 1.844 -6.697 1.00 92.81 301 PHE A N 1
ATOM 2384 C CA . PHE A 1 301 ? 4.873 2.885 -6.492 1.00 92.81 301 PHE A CA 1
ATOM 2385 C C . PHE A 1 301 ? 4.478 3.524 -7.829 1.00 92.81 301 PHE A C 1
ATOM 2387 O O . PHE A 1 301 ? 5.098 3.258 -8.862 1.00 92.81 301 PHE A O 1
ATOM 2394 N N . VAL A 1 302 ? 3.425 4.344 -7.803 1.00 91.62 302 VAL A N 1
ATOM 2395 C CA . VAL A 1 302 ? 2.980 5.139 -8.953 1.00 91.62 302 VAL A CA 1
ATOM 2396 C C . VAL A 1 302 ? 3.278 6.608 -8.699 1.00 91.62 302 VAL A C 1
ATOM 2398 O O . VAL A 1 302 ? 3.026 7.113 -7.609 1.00 91.62 302 VAL A O 1
ATOM 2401 N N . GLN A 1 303 ? 3.776 7.286 -9.722 1.00 89.44 303 GLN A N 1
ATOM 2402 C CA . GLN A 1 303 ? 3.917 8.736 -9.763 1.00 89.44 303 GLN A CA 1
ATOM 2403 C C . GLN A 1 303 ? 3.567 9.198 -11.173 1.00 89.44 303 GLN A C 1
ATOM 2405 O O . GLN A 1 303 ? 4.011 8.578 -12.133 1.00 89.44 303 GLN A O 1
ATOM 2410 N N . ASP A 1 304 ? 2.730 10.229 -11.306 1.00 85.62 304 ASP A N 1
ATOM 2411 C CA . ASP A 1 304 ? 2.329 10.777 -12.610 1.00 85.62 304 ASP A CA 1
ATOM 2412 C C . ASP A 1 304 ? 1.775 9.711 -13.585 1.00 85.62 304 ASP A C 1
ATOM 2414 O O . ASP A 1 304 ? 1.955 9.768 -14.800 1.00 85.62 304 ASP A O 1
ATOM 2418 N N . ASN A 1 305 ? 1.063 8.711 -13.043 1.00 86.31 305 ASN A N 1
ATOM 2419 C CA . ASN A 1 305 ? 0.552 7.546 -13.778 1.00 86.31 305 ASN A CA 1
ATOM 2420 C C . ASN A 1 305 ? 1.652 6.703 -14.471 1.00 86.31 305 ASN A C 1
ATOM 2422 O O . ASN A 1 305 ? 1.364 5.975 -15.425 1.00 86.31 305 ASN A O 1
ATOM 2426 N N . GLU A 1 306 ? 2.882 6.735 -13.966 1.00 90.94 306 GLU A N 1
ATOM 2427 C CA . GLU A 1 306 ? 4.004 5.862 -14.328 1.00 90.94 306 GLU A CA 1
ATOM 2428 C C . GLU A 1 306 ? 4.402 4.980 -13.137 1.00 90.94 306 GLU A C 1
ATOM 2430 O O . GLU A 1 306 ? 4.145 5.319 -11.982 1.00 90.94 306 GLU A O 1
ATOM 2435 N N . LEU A 1 307 ? 4.970 3.804 -13.419 1.00 93.50 307 LEU A N 1
ATOM 2436 C CA . LEU A 1 307 ? 5.382 2.840 -12.398 1.00 93.50 307 LEU A CA 1
ATOM 2437 C C . LEU A 1 307 ? 6.882 2.956 -12.150 1.00 93.50 307 LEU A C 1
ATOM 2439 O O . LEU A 1 307 ? 7.679 2.855 -13.081 1.00 93.50 307 LEU A O 1
ATOM 2443 N N . PHE A 1 308 ? 7.254 3.085 -10.882 1.00 93.62 308 PHE A N 1
ATOM 2444 C CA . PHE A 1 308 ? 8.640 3.220 -10.456 1.00 93.62 308 PHE A CA 1
ATOM 2445 C C . PHE A 1 308 ? 9.023 2.112 -9.487 1.00 93.62 308 PHE A C 1
ATOM 2447 O O . PHE A 1 308 ? 8.243 1.745 -8.606 1.00 93.62 308 PHE A O 1
ATOM 2454 N N . ALA A 1 309 ? 10.247 1.610 -9.622 1.00 93.62 309 ALA A N 1
ATOM 2455 C CA . ALA A 1 309 ? 10.851 0.666 -8.696 1.00 93.62 309 ALA A CA 1
ATOM 2456 C C . ALA A 1 309 ? 11.843 1.377 -7.773 1.00 93.62 309 ALA A C 1
ATOM 2458 O O . ALA A 1 309 ? 12.670 2.167 -8.230 1.00 93.62 309 ALA A O 1
ATOM 2459 N N . LEU A 1 310 ? 11.787 1.069 -6.477 1.00 91.31 310 LEU A N 1
ATOM 2460 C CA . LEU A 1 310 ? 12.753 1.528 -5.479 1.00 91.31 310 LEU A CA 1
ATOM 2461 C C . LEU A 1 310 ? 14.000 0.632 -5.526 1.00 91.31 310 LEU A C 1
ATOM 2463 O O . LEU A 1 310 ? 13.956 -0.505 -5.053 1.00 91.31 310 LEU A O 1
ATOM 2467 N N . VAL A 1 311 ? 15.097 1.151 -6.082 1.00 88.94 311 VAL A N 1
ATOM 2468 C CA . VAL A 1 311 ? 16.333 0.399 -6.386 1.00 88.94 311 VAL A CA 1
ATOM 2469 C C . VAL A 1 311 ? 17.484 0.685 -5.422 1.00 88.94 311 VAL A C 1
ATOM 2471 O O . VAL A 1 311 ? 18.347 -0.166 -5.227 1.00 88.94 311 VAL A O 1
ATOM 2474 N N . VAL A 1 312 ? 17.509 1.866 -4.801 1.00 82.06 312 VAL A N 1
ATOM 2475 C CA . VAL A 1 312 ? 18.578 2.285 -3.884 1.00 82.06 312 VAL A CA 1
ATOM 2476 C C . VAL A 1 312 ? 17.950 2.697 -2.558 1.00 82.06 312 VAL A C 1
ATOM 2478 O O . VAL A 1 312 ? 17.186 3.657 -2.493 1.00 82.06 312 VAL A O 1
ATOM 2481 N N . THR A 1 313 ? 18.253 1.939 -1.506 1.00 80.69 313 THR A N 1
ATOM 2482 C CA . THR A 1 313 ? 17.600 2.057 -0.193 1.00 80.69 313 THR A CA 1
ATOM 2483 C C . THR A 1 313 ? 18.532 2.498 0.931 1.00 80.69 313 THR A C 1
ATOM 2485 O O . THR A 1 313 ? 18.066 2.779 2.027 1.00 80.69 313 THR A O 1
ATOM 2488 N N . ASP A 1 314 ? 19.841 2.593 0.695 1.00 81.94 314 ASP A N 1
ATOM 2489 C CA . ASP A 1 314 ? 20.805 3.118 1.676 1.00 81.94 314 ASP A CA 1
ATOM 2490 C C . ASP A 1 314 ? 20.526 4.590 2.016 1.00 81.94 314 ASP A C 1
ATOM 2492 O O . ASP A 1 314 ? 20.747 5.025 3.147 1.00 81.94 314 ASP A O 1
ATOM 2496 N N . LYS A 1 315 ? 19.989 5.343 1.053 1.00 82.12 315 LYS A N 1
ATOM 2497 C CA . LYS A 1 315 ? 19.561 6.731 1.214 1.00 82.12 315 LYS A CA 1
ATOM 2498 C C . LYS A 1 315 ? 18.359 7.077 0.347 1.00 82.12 315 LYS A C 1
ATOM 2500 O O . LYS A 1 315 ? 18.187 6.542 -0.750 1.00 82.12 315 LYS A O 1
ATOM 2505 N N . PHE A 1 316 ? 17.576 8.049 0.803 1.00 82.56 316 PHE A N 1
ATOM 2506 C CA . PHE A 1 316 ? 16.575 8.693 -0.042 1.00 82.56 316 PHE A CA 1
ATOM 2507 C C . PHE A 1 316 ? 17.218 9.757 -0.944 1.00 82.56 316 PHE A C 1
ATOM 2509 O O . PHE A 1 316 ? 17.971 10.616 -0.484 1.00 82.56 316 PHE A O 1
ATOM 2516 N N . SER A 1 317 ? 16.892 9.713 -2.233 1.00 80.12 317 SER A N 1
ATOM 2517 C CA . SER A 1 317 ? 17.193 10.736 -3.233 1.00 80.12 317 SER A CA 1
ATOM 2518 C C . SER A 1 317 ? 16.275 10.555 -4.446 1.00 80.12 317 SER A C 1
ATOM 2520 O O . SER A 1 317 ? 15.724 9.476 -4.651 1.00 80.12 317 SER A O 1
ATOM 2522 N N . SER A 1 318 ? 16.185 11.551 -5.329 1.00 70.19 318 SER A N 1
ATOM 2523 C CA . SER A 1 318 ? 15.496 11.406 -6.626 1.00 70.19 318 SER A CA 1
ATOM 2524 C C . SER A 1 318 ? 16.126 10.354 -7.552 1.00 70.19 318 SER A C 1
ATOM 2526 O O . SER A 1 318 ? 15.531 9.970 -8.551 1.00 70.19 318 SER A O 1
ATOM 2528 N N . ARG A 1 319 ? 17.328 9.860 -7.222 1.00 75.44 319 ARG A N 1
ATOM 2529 C CA . ARG A 1 319 ? 17.991 8.741 -7.910 1.00 75.44 319 ARG A CA 1
ATOM 2530 C C . ARG A 1 319 ? 17.693 7.387 -7.265 1.00 75.44 319 ARG A C 1
ATOM 2532 O O . ARG A 1 319 ? 18.224 6.378 -7.719 1.00 75.44 319 ARG A O 1
ATOM 2539 N N . SER A 1 320 ? 16.896 7.359 -6.197 1.00 82.88 320 SER A N 1
ATOM 2540 C CA . SER A 1 320 ? 16.617 6.133 -5.447 1.00 82.88 320 SER A CA 1
ATOM 2541 C C . SER A 1 320 ? 15.624 5.206 -6.145 1.00 82.88 320 SER A C 1
ATOM 2543 O O . SER A 1 320 ? 15.459 4.054 -5.742 1.00 82.88 320 SER A O 1
ATOM 2545 N N . PHE A 1 321 ? 14.990 5.686 -7.211 1.00 89.31 321 PHE A N 1
ATOM 2546 C CA . PHE A 1 321 ? 13.989 4.961 -7.968 1.00 89.31 321 PHE A CA 1
ATOM 2547 C C . PHE A 1 321 ? 14.189 5.127 -9.475 1.00 89.31 321 PHE A C 1
ATOM 2549 O O . PHE A 1 321 ? 14.799 6.089 -9.941 1.00 89.31 321 PHE A O 1
ATOM 2556 N N . THR A 1 322 ? 13.691 4.160 -10.241 1.00 90.75 322 THR A N 1
ATOM 2557 C CA . THR A 1 322 ? 13.785 4.136 -11.705 1.00 90.75 322 THR A CA 1
ATOM 2558 C C . THR A 1 322 ? 12.441 3.719 -12.309 1.00 90.75 322 THR A C 1
ATOM 2560 O O . THR A 1 322 ? 11.743 2.915 -11.683 1.00 90.75 322 THR A O 1
ATOM 2563 N N . PRO A 1 323 ? 12.056 4.249 -13.485 1.00 91.56 323 PRO A N 1
ATOM 2564 C CA . PRO A 1 323 ? 10.903 3.741 -14.225 1.00 91.56 323 PRO A CA 1
ATOM 2565 C C . PRO A 1 323 ? 11.044 2.240 -14.509 1.00 91.56 323 PRO A C 1
ATOM 2567 O O . PRO A 1 323 ? 12.159 1.752 -14.719 1.00 91.56 323 PRO A O 1
ATOM 2570 N N . ILE A 1 324 ? 9.928 1.510 -14.480 1.00 89.06 324 ILE A N 1
ATOM 2571 C CA . ILE A 1 324 ? 9.910 0.046 -14.658 1.00 89.06 324 ILE A CA 1
ATOM 2572 C C . ILE A 1 324 ? 9.934 -0.385 -16.137 1.00 89.06 324 ILE A C 1
ATOM 2574 O O . ILE A 1 324 ? 10.231 -1.553 -16.387 1.00 89.06 324 ILE A O 1
ATOM 2578 N N . ASP A 1 325 ? 9.677 0.549 -17.064 1.00 75.44 325 ASP A N 1
ATOM 2579 C CA . ASP A 1 325 ? 9.630 0.404 -18.533 1.00 75.44 325 ASP A CA 1
ATOM 2580 C C . ASP A 1 325 ? 10.423 -0.773 -19.123 1.00 75.44 325 ASP A C 1
ATOM 2582 O O . ASP A 1 325 ? 11.642 -0.896 -18.844 1.00 75.44 325 ASP A O 1
#

Secondary structure (DSSP, 8-state):
-HHHHHHHHHHHHHHHHHHHHIIIIITSHHHHHHHHHHHHHHHHHHHHHS-------SS------TTS-SSBSEEEEEEETTTTEEEEEETT-EEEEEETTSS-EEEEEEPP--SS----EEEEEEEETTEEEEEETTSEEEEEEEETTEEEEEEEEE-BT--TT--EEEEEEETTTTEEEEEEEEGGGTEEEEEEEEEE-------TTS-HHHHHHHHHTPPPPEEEEEEEEEEEE-TTS-HHHHHHHHHT---EEEEEETTEEEEEETTTTEEEEEETTTTEEEEEEPPGGGTT--EEEEETTEEEEE---SB-STTSEEE--

Mean predicted aligned error: 10.03 Å

Foldseek 3Di:
DVPVVVVVVVVVVVVVVVVCCCVPPVPPPVNVVVVVLVVQLVVLLCLLQPADPPPPPPDDDDDDDPPDFPFFAWQDWEADSSNQWIWTAHPQGKIFTGHVQLPDTRAIDHADPDPDDAAGWQEKDDLDSFWIWTAGLQQKIWIWGDDSSYIYTDDIAHAPPDDNQWGWHYWDADNVVRKIWTWTQRLVVLWIKIWIKHWD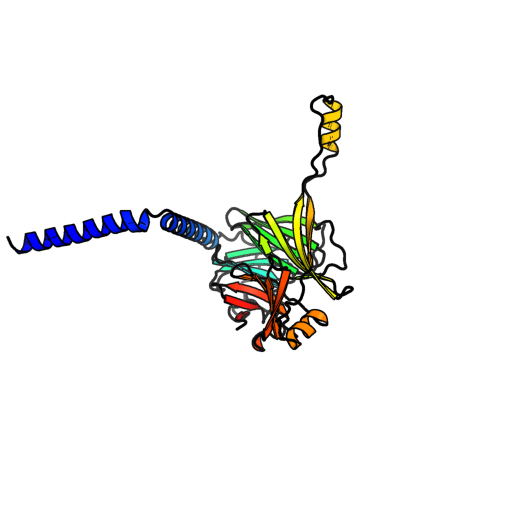WDDQDDDPPDDPVVVVVSVVPTDDIHIYTDDIATAAADPPADPLQNCCSSHPDDWHYWEDAPNWIWTADQQSQWIWIADPVVSYIHIDGWDPQLHPFRYWYDDPRFIKTQCARRHDDPVRIDTRD

pLDDT: mean 84.51, std 13.52, range [36.84, 97.56]